Protein AF-A0A0G4ICL3-F1 (afdb_monomer)

Radius of gyration: 28.75 Å; Cα contacts (8 Å, |Δi|>4): 123; chains: 1; bounding box: 64×37×108 Å

pLDDT: mean 85.27, std 12.48, range [40.16, 97.31]

Nearest PDB structures (foldseek):
  8to0-assembly1_Ah  TM=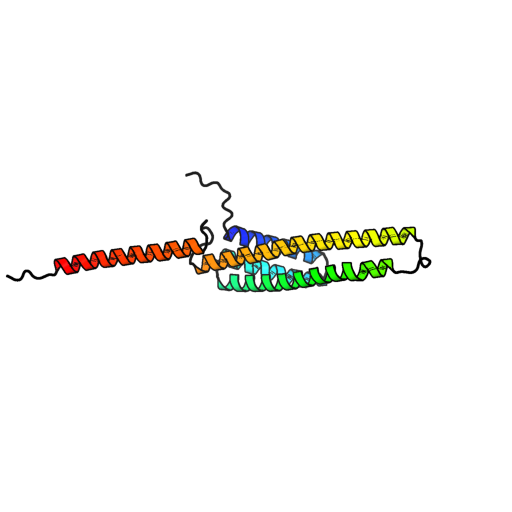2.871E-01  e=2.296E+00  Mus musculus
  8otz-assembly1_DX  TM=3.776E-01  e=9.758E+00  Bos taurus
  6h2d-assembly1_S  TM=2.612E-01  e=5.710E+00  Aeromonas hydrophila subsp. hydrophila AL09-71

Secondary structure (DSSP, 8-state):
----S----HHHHHHHHHHHHHHHHHHHHTT-HHHHHHHHHHHHHHHHHHHHHHHT-HHHHHHHHHHHHHHHHHHHHHHHHHHHHHHHHHHHHHTS-TTSS-HHHHHHHHHHHHHHHHHHHHHHHHHHHHHHHHHHHHHHHHHHHHTT--S-SSS-HHHHHHHHHHHHHHHHHHHHHHHHHHHHHT-----

Solvent-accessible surface area (backbone atoms only — not comparable to full-atom values): 10564 Å² total; per-residue (Å²): 132,87,80,75,92,72,79,76,25,58,44,56,50,49,37,50,52,19,48,51,45,28,55,56,19,56,58,36,46,76,75,38,74,82,43,27,58,57,18,51,53,40,32,53,48,19,50,46,32,30,49,15,54,71,72,68,39,63,68,50,39,50,55,35,49,53,52,48,50,56,52,48,54,52,50,50,53,52,50,50,50,53,52,50,45,55,66,55,49,52,60,55,67,71,64,61,71,92,78,85,63,66,75,70,62,52,55,55,50,53,52,50,51,49,52,50,53,52,52,51,49,51,53,51,50,54,54,48,53,53,49,53,50,50,50,52,54,48,52,53,43,49,49,22,45,74,70,72,46,87,32,70,62,98,60,54,56,66,55,53,52,52,50,50,57,49,52,54,51,53,54,58,51,49,57,49,51,56,54,52,51,56,55,65,72,64,61,77,85,87,124

Foldseek 3Di:
DDDPDPLCFLLVVQLVLLVVQLVVLVVQCVVDDVSVVVSVVSNVLSVLSNVCSVVVPLVSLVVSLVVLVVVLVVLVVVLVVLVCCLVPVLVVLVPDDPDPDDPVVSVVVSVVVNVVSVVVSVVSVVVSVSSVVSSVSSVQSSLCVVLVHSSSDPDGSVRSVVVVVVVVVVVVVVVVVVVVVVVVVPDDDPD

Organism: NCBI:txid1169474

Me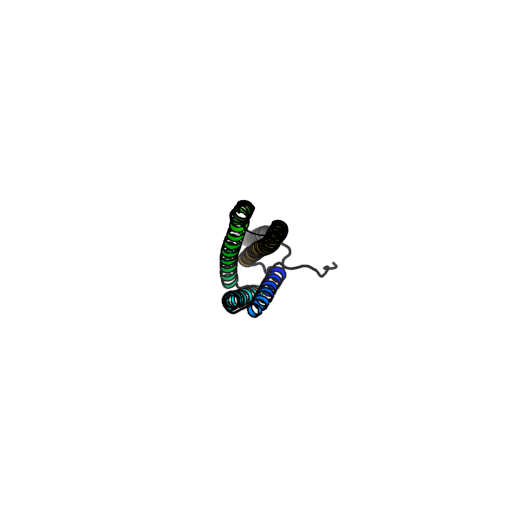an predicted aligned error: 8.8 Å

Structure (mmCIF, N/CA/C/O backbone):
data_AF-A0A0G4ICL3-F1
#
_entry.id   AF-A0A0G4ICL3-F1
#
loop_
_atom_site.group_PDB
_atom_site.id
_atom_site.type_symbol
_atom_site.label_atom_id
_atom_site.label_alt_id
_atom_site.label_comp_id
_atom_site.label_asym_id
_atom_site.label_entity_id
_atom_site.label_seq_id
_atom_site.pdbx_PDB_ins_code
_atom_site.Cartn_x
_atom_site.Cartn_y
_atom_site.Cartn_z
_atom_site.occupancy
_atom_site.B_iso_or_equiv
_atom_site.auth_seq_id
_atom_site.auth_comp_id
_atom_site.auth_asym_id
_atom_site.auth_atom_id
_atom_site.pdbx_PDB_model_num
ATOM 1 N N . MET A 1 1 ? -22.436 25.867 16.704 1.00 40.16 1 MET A N 1
ATOM 2 C CA . MET A 1 1 ? -21.054 25.481 16.348 1.00 40.16 1 MET A CA 1
ATOM 3 C C . MET A 1 1 ? -21.069 24.991 14.909 1.00 40.16 1 MET A C 1
ATOM 5 O O . MET A 1 1 ? -21.790 24.050 14.618 1.00 40.16 1 MET A O 1
ATOM 9 N N . LYS A 1 2 ? -20.408 25.700 13.987 1.00 42.66 2 LYS A N 1
ATOM 10 C CA . LYS A 1 2 ? -20.409 25.366 12.554 1.00 42.66 2 LYS A CA 1
ATOM 11 C C . LYS A 1 2 ? -19.355 24.281 12.305 1.00 42.66 2 LYS A C 1
ATOM 13 O O . LYS A 1 2 ? -18.171 24.586 12.241 1.00 42.66 2 LYS A O 1
ATOM 18 N N . GLN A 1 3 ? -19.794 23.026 12.234 1.00 46.47 3 GLN A N 1
ATOM 19 C CA . GLN A 1 3 ? -18.990 21.881 11.801 1.00 46.47 3 GLN A CA 1
ATOM 20 C C . GLN A 1 3 ? -18.668 22.043 10.306 1.00 46.47 3 GLN A C 1
ATOM 22 O O . GLN A 1 3 ? -19.519 21.832 9.444 1.00 46.47 3 GLN A O 1
ATOM 27 N N . CYS A 1 4 ? -17.451 22.484 9.991 1.00 48.62 4 CYS A N 1
ATOM 28 C CA . CYS A 1 4 ? -16.966 22.598 8.617 1.00 48.62 4 CYS A CA 1
ATOM 29 C C . CYS A 1 4 ? -16.645 21.210 8.031 1.00 48.62 4 CYS A C 1
ATOM 31 O O . CYS A 1 4 ? -15.542 20.707 8.200 1.00 48.62 4 CYS A O 1
ATOM 33 N N . CYS A 1 5 ? -17.648 20.621 7.374 1.00 48.91 5 CYS A N 1
ATOM 34 C CA . CYS A 1 5 ? -17.716 19.857 6.107 1.00 48.91 5 CYS A CA 1
ATOM 35 C C . CYS A 1 5 ? -16.533 19.065 5.490 1.00 48.91 5 CYS A C 1
ATOM 37 O O . CYS A 1 5 ? -16.778 18.390 4.496 1.00 48.91 5 CYS A O 1
ATOM 39 N N . CYS A 1 6 ? -15.312 19.061 6.020 1.00 49.66 6 CYS A N 1
ATOM 40 C CA . CYS A 1 6 ? -14.201 18.257 5.483 1.00 49.66 6 CYS A CA 1
ATOM 41 C C . CYS A 1 6 ? -13.453 17.504 6.588 1.00 49.66 6 CYS A C 1
ATOM 43 O O . CYS A 1 6 ? -12.229 17.385 6.558 1.00 49.66 6 CYS A O 1
ATOM 45 N N . SER A 1 7 ? -14.178 16.989 7.582 1.00 52.69 7 SER A N 1
ATOM 46 C CA . SER A 1 7 ? -13.641 15.958 8.468 1.00 52.69 7 SER A CA 1
ATOM 47 C C . SER A 1 7 ? -13.456 14.690 7.638 1.00 52.69 7 SER A C 1
ATOM 49 O O . SER A 1 7 ? -14.336 13.835 7.599 1.00 52.69 7 SER A O 1
ATOM 51 N N . CYS A 1 8 ? -12.336 14.594 6.917 1.00 66.06 8 CYS A N 1
ATOM 52 C CA . CYS A 1 8 ? -11.850 13.337 6.368 1.00 66.06 8 CYS A CA 1
ATOM 53 C C . CYS A 1 8 ? -11.624 12.403 7.553 1.00 66.06 8 CYS A C 1
ATOM 55 O O . CYS A 1 8 ? -10.553 12.400 8.159 1.00 66.06 8 CYS A O 1
ATOM 57 N N . THR A 1 9 ? -12.669 11.671 7.934 1.00 86.25 9 THR A N 1
ATOM 58 C CA . THR A 1 9 ? -12.565 10.684 8.995 1.00 86.25 9 THR A CA 1
ATOM 59 C C . THR A 1 9 ? -11.568 9.627 8.558 1.00 86.25 9 THR A C 1
ATOM 61 O O . THR A 1 9 ? -11.407 9.352 7.362 1.00 86.25 9 THR A O 1
ATOM 64 N N . LEU A 1 10 ? -10.882 9.027 9.524 1.00 86.06 10 LEU A N 1
ATOM 65 C CA . LEU A 1 10 ? -9.881 7.999 9.260 1.00 86.06 10 LEU A CA 1
ATOM 66 C C . LEU A 1 10 ? -10.489 6.856 8.427 1.00 86.06 10 LEU A C 1
ATOM 68 O O . LEU A 1 10 ? -9.875 6.356 7.485 1.00 86.06 10 LEU A O 1
ATOM 72 N N . ARG A 1 11 ? -11.765 6.549 8.699 1.00 90.38 11 ARG A N 1
ATOM 73 C CA . ARG A 1 11 ? -12.598 5.631 7.919 1.00 90.38 11 ARG A CA 1
ATOM 74 C C . ARG A 1 11 ? -12.725 6.046 6.453 1.00 90.38 11 ARG A C 1
ATOM 76 O O . ARG A 1 11 ? -12.495 5.227 5.566 1.00 90.38 11 ARG A O 1
ATOM 83 N N . THR A 1 12 ? -13.084 7.303 6.194 1.00 90.94 12 THR A N 1
ATOM 84 C CA . THR A 1 12 ? -13.204 7.828 4.826 1.00 90.94 12 THR A CA 1
ATOM 85 C C . THR A 1 12 ? -11.863 7.748 4.099 1.00 90.94 12 THR A C 1
ATOM 87 O O . THR A 1 12 ? -11.829 7.351 2.939 1.00 90.94 12 THR A O 1
ATOM 90 N N . GLY A 1 13 ? -10.755 8.026 4.794 1.00 90.69 13 GLY A N 1
ATOM 91 C CA . GLY A 1 13 ? -9.403 7.872 4.257 1.00 90.69 13 GLY A CA 1
ATOM 92 C C . GLY A 1 13 ? -9.104 6.444 3.793 1.00 90.69 13 GLY A C 1
ATOM 93 O O . GLY A 1 13 ? -8.692 6.247 2.651 1.00 90.69 13 GLY A O 1
ATOM 94 N N . VAL A 1 14 ? -9.371 5.436 4.631 1.00 93.19 14 VAL A N 1
ATOM 95 C CA . VAL A 1 14 ? -9.154 4.021 4.269 1.00 93.19 14 VAL A CA 1
ATOM 96 C C . VAL A 1 14 ? -10.051 3.594 3.103 1.00 93.19 14 VAL A C 1
ATOM 98 O O . VAL A 1 14 ? -9.569 2.940 2.180 1.00 93.19 14 VAL A O 1
ATOM 101 N N . LEU A 1 15 ? -11.327 4.003 3.091 1.00 94.62 15 LEU A N 1
ATOM 102 C CA . LEU A 1 15 ? -12.251 3.701 1.989 1.00 94.62 15 LEU A CA 1
ATOM 103 C C . LEU A 1 15 ? -11.768 4.291 0.659 1.00 94.62 15 LEU A C 1
ATOM 105 O O . LEU A 1 15 ? -11.798 3.614 -0.369 1.00 94.62 15 LEU A O 1
ATOM 109 N N . LEU A 1 16 ? -11.298 5.538 0.680 1.00 94.38 16 LEU A N 1
ATOM 110 C CA . LEU A 1 16 ? -10.829 6.245 -0.509 1.00 94.38 16 LEU A CA 1
ATOM 111 C C . LEU A 1 16 ? -9.519 5.630 -1.030 1.00 94.38 16 LEU A C 1
ATOM 113 O O . LEU A 1 16 ? -9.382 5.406 -2.229 1.00 94.38 16 LEU A O 1
ATOM 117 N N . LEU A 1 17 ? -8.596 5.256 -0.137 1.00 93.25 17 LEU A N 1
ATOM 118 C CA . LEU A 1 17 ? -7.355 4.559 -0.497 1.00 93.25 17 LEU A CA 1
ATOM 119 C C . LEU A 1 17 ? -7.608 3.153 -1.064 1.00 93.25 17 LEU A C 1
ATOM 121 O O . LEU A 1 17 ? -6.966 2.760 -2.042 1.00 93.25 17 LEU A O 1
ATOM 125 N N . ALA A 1 18 ? -8.562 2.409 -0.497 1.00 94.44 18 ALA A N 1
ATOM 126 C CA . ALA A 1 18 ? -8.977 1.110 -1.022 1.00 94.44 18 ALA A CA 1
ATOM 127 C C . ALA A 1 18 ? -9.599 1.255 -2.421 1.00 94.44 18 ALA A C 1
ATOM 129 O O . ALA A 1 18 ? -9.243 0.514 -3.337 1.00 94.44 18 ALA A O 1
ATOM 130 N N . LEU A 1 19 ? -10.456 2.261 -2.622 1.00 95.38 19 LEU A N 1
ATOM 131 C CA . LEU A 1 19 ? -11.056 2.552 -3.923 1.00 95.38 19 LEU A CA 1
ATOM 132 C C . LEU A 1 19 ? -10.002 2.938 -4.970 1.00 95.38 19 LEU A C 1
ATOM 134 O O . LEU A 1 19 ? -10.012 2.390 -6.069 1.00 95.38 19 LEU A O 1
ATOM 138 N N . ILE A 1 20 ? -9.065 3.830 -4.629 1.00 93.81 20 ILE A N 1
ATOM 139 C CA . ILE A 1 20 ? -7.950 4.202 -5.515 1.00 93.81 20 ILE A CA 1
ATOM 140 C C . ILE A 1 20 ? -7.129 2.964 -5.891 1.00 93.81 20 ILE A C 1
ATOM 142 O O . ILE A 1 20 ? -6.776 2.793 -7.056 1.00 93.81 20 ILE A O 1
ATOM 146 N N . SER A 1 21 ? -6.870 2.069 -4.935 1.00 93.06 21 SER A N 1
ATOM 147 C CA . SER A 1 21 ? -6.151 0.815 -5.194 1.00 93.06 21 SER A CA 1
ATOM 148 C C . SER A 1 21 ? -6.884 -0.074 -6.201 1.00 93.06 21 SER A C 1
ATOM 150 O O . SER A 1 21 ? -6.258 -0.605 -7.118 1.00 93.06 21 SER A O 1
ATOM 152 N N . VAL A 1 22 ? -8.212 -0.191 -6.088 1.00 95.38 22 VAL A N 1
ATOM 153 C CA . VAL A 1 22 ? -9.036 -0.946 -7.047 1.00 95.38 22 VAL A CA 1
ATOM 154 C C . VAL A 1 22 ? -9.010 -0.299 -8.434 1.00 95.38 22 VAL A C 1
ATOM 156 O O . VAL A 1 22 ? -8.842 -1.004 -9.427 1.00 95.38 22 VAL A O 1
ATOM 159 N N . LEU A 1 23 ? -9.128 1.030 -8.521 1.00 94.75 23 LEU A N 1
ATOM 160 C CA . LEU A 1 23 ? -9.085 1.752 -9.798 1.00 94.75 23 LEU A CA 1
ATOM 161 C C . LEU A 1 23 ? -7.721 1.614 -10.491 1.00 94.75 23 LEU A C 1
ATOM 163 O O . LEU A 1 23 ? -7.667 1.341 -11.690 1.00 94.75 23 LEU A O 1
ATOM 167 N N . ASN A 1 24 ? -6.624 1.719 -9.737 1.00 90.12 24 ASN A N 1
ATOM 168 C CA . ASN A 1 24 ? -5.275 1.494 -10.260 1.00 90.12 24 ASN A CA 1
ATOM 169 C C . ASN A 1 24 ? -5.096 0.056 -10.761 1.00 90.12 24 ASN A C 1
ATOM 171 O O . ASN A 1 24 ? -4.532 -0.174 -11.831 1.00 90.12 24 ASN A O 1
ATOM 175 N N . ALA A 1 25 ? -5.610 -0.926 -10.018 1.00 92.69 25 ALA A N 1
ATOM 176 C CA . ALA A 1 25 ? -5.548 -2.320 -10.431 1.00 92.69 25 ALA A CA 1
ATOM 177 C C . ALA A 1 25 ? -6.370 -2.583 -11.702 1.00 92.69 25 ALA A C 1
ATOM 179 O O . ALA A 1 25 ? -5.920 -3.339 -12.567 1.00 92.69 25 ALA A O 1
ATOM 180 N N . LEU A 1 26 ? -7.522 -1.919 -11.855 1.00 94.69 26 LEU A N 1
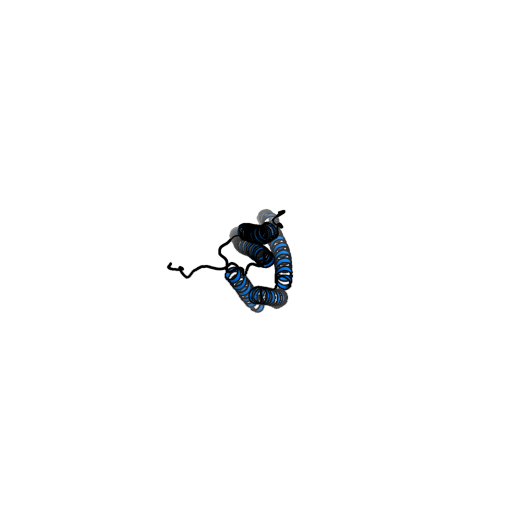ATOM 181 C CA . LEU A 1 26 ? -8.371 -2.016 -13.042 1.00 94.69 26 LEU A CA 1
ATOM 182 C C . LEU A 1 26 ? -7.654 -1.517 -14.303 1.00 94.69 26 LEU A C 1
ATOM 184 O O . LEU A 1 26 ? -7.749 -2.159 -15.348 1.00 94.69 26 LEU A O 1
ATOM 188 N N . GLN A 1 27 ? -6.878 -0.434 -14.202 1.00 91.75 27 GLN A N 1
ATOM 189 C CA . GLN A 1 27 ? -6.038 0.028 -15.310 1.00 91.75 27 GLN A CA 1
ATOM 190 C C . GLN A 1 27 ? -5.029 -1.053 -15.734 1.00 91.75 27 GLN A C 1
ATOM 192 O O . GLN A 1 27 ? -4.864 -1.302 -16.928 1.00 91.75 27 GLN A O 1
ATOM 197 N N . GLY A 1 28 ? -4.417 -1.750 -14.770 1.00 89.44 28 GLY A N 1
ATOM 198 C CA . GLY A 1 28 ? -3.450 -2.825 -15.027 1.00 89.44 28 GLY A CA 1
ATOM 199 C C . GLY A 1 28 ? -4.013 -4.030 -15.796 1.00 89.44 28 GLY A C 1
ATOM 200 O O . GLY A 1 28 ? -3.272 -4.701 -16.512 1.00 89.44 28 GLY A O 1
ATOM 201 N N . VAL A 1 29 ? -5.328 -4.272 -15.728 1.00 92.69 29 VAL A N 1
ATOM 202 C CA . VAL A 1 29 ? -5.983 -5.352 -16.492 1.00 92.69 29 VAL A CA 1
ATOM 203 C C . VAL A 1 29 ? -5.896 -5.100 -18.001 1.00 92.69 29 VAL A C 1
ATOM 205 O O . VAL A 1 29 ? -5.804 -6.045 -18.782 1.00 92.69 29 VAL A O 1
ATOM 208 N N . THR A 1 30 ? -5.883 -3.834 -18.425 1.00 92.69 30 THR A N 1
ATOM 209 C CA . THR A 1 30 ? -5.866 -3.468 -19.852 1.00 92.69 30 THR A CA 1
ATOM 210 C C . THR A 1 30 ? -4.483 -3.577 -20.500 1.00 92.69 30 THR A C 1
ATOM 212 O O . THR A 1 30 ? -4.382 -3.581 -21.725 1.00 92.69 30 THR A O 1
ATOM 215 N N . THR A 1 31 ? -3.417 -3.701 -19.705 1.00 90.19 31 THR A N 1
ATOM 216 C CA . THR A 1 31 ? -2.029 -3.625 -20.184 1.00 90.19 31 THR A CA 1
ATOM 217 C C . THR A 1 31 ? -1.452 -4.971 -20.636 1.00 90.19 31 THR A C 1
ATOM 219 O O . THR A 1 31 ? -0.482 -4.984 -21.392 1.00 90.19 31 THR A O 1
ATOM 222 N N . GLY A 1 32 ? -2.019 -6.109 -20.208 1.00 90.38 32 GLY A N 1
ATOM 223 C CA . GLY A 1 32 ? -1.613 -7.443 -20.676 1.00 90.38 32 GLY A CA 1
ATOM 224 C C . GLY A 1 32 ? -1.863 -8.591 -19.688 1.00 90.38 32 GLY A C 1
ATOM 225 O O . GLY A 1 32 ? -2.080 -8.373 -18.498 1.00 90.38 32 GLY A O 1
ATOM 226 N N . TYR A 1 33 ? -1.785 -9.839 -20.173 1.00 85.62 33 TYR A N 1
ATOM 227 C CA . TYR A 1 33 ? -2.138 -11.049 -19.407 1.00 85.62 33 TYR A CA 1
ATOM 228 C C . TYR A 1 33 ? -1.317 -11.254 -18.126 1.00 85.62 33 TYR A C 1
ATOM 230 O O . TYR A 1 33 ? -1.873 -11.625 -17.095 1.00 85.62 33 TYR A O 1
ATOM 238 N N . SER A 1 34 ? -0.008 -10.987 -18.161 1.00 84.69 34 SER A N 1
ATOM 239 C CA . SER A 1 34 ? 0.863 -11.168 -16.991 1.00 84.69 34 SER A CA 1
ATOM 240 C C . SER A 1 34 ? 0.533 -10.189 -15.859 1.00 84.69 34 SER A C 1
ATOM 242 O O . SER A 1 34 ? 0.643 -10.541 -14.689 1.00 84.69 34 SER A O 1
ATOM 244 N N . VAL A 1 35 ? 0.097 -8.974 -16.209 1.00 88.81 35 VAL A N 1
ATOM 245 C CA . VAL A 1 35 ? -0.312 -7.933 -15.251 1.00 88.81 35 VAL A CA 1
ATOM 246 C C . VAL A 1 35 ? -1.762 -8.141 -14.808 1.00 88.81 35 VAL A C 1
ATOM 248 O O . VAL A 1 35 ? -2.115 -7.829 -13.677 1.00 88.81 35 VAL A O 1
ATOM 251 N N . ALA A 1 36 ? -2.600 -8.753 -15.649 1.00 90.44 36 ALA A N 1
ATOM 252 C CA . ALA A 1 36 ? -3.993 -9.031 -15.318 1.00 90.44 36 ALA A CA 1
ATOM 253 C C . ALA A 1 36 ? -4.142 -9.926 -14.075 1.00 90.44 36 ALA A C 1
ATOM 255 O O . ALA A 1 36 ? -5.036 -9.695 -13.263 1.00 90.44 36 ALA A O 1
ATOM 256 N N . PHE A 1 37 ? -3.257 -10.914 -13.890 1.00 90.75 37 PHE A N 1
ATOM 257 C CA . PHE A 1 37 ? -3.301 -11.788 -12.713 1.00 90.75 37 PHE A CA 1
ATOM 258 C C . PHE A 1 37 ? -3.000 -11.031 -11.412 1.00 90.75 37 PHE A C 1
ATOM 260 O O . PHE A 1 37 ? -3.747 -11.150 -10.439 1.00 90.75 37 PHE A O 1
ATOM 267 N N . THR A 1 38 ? -1.943 -10.214 -11.390 1.00 88.44 38 THR A N 1
ATOM 268 C CA . THR A 1 38 ? -1.605 -9.406 -10.210 1.00 88.44 38 THR A CA 1
ATOM 269 C C . THR A 1 38 ? -2.675 -8.350 -9.947 1.00 88.44 38 THR A C 1
ATOM 271 O O . THR A 1 38 ? -3.110 -8.203 -8.807 1.00 88.44 38 THR A O 1
ATOM 274 N N . SER A 1 39 ? -3.195 -7.710 -10.998 1.00 93.94 39 SER A N 1
ATOM 275 C CA . SER A 1 39 ? -4.338 -6.798 -10.917 1.00 93.94 39 SER A CA 1
ATOM 276 C C . SER A 1 39 ? -5.575 -7.451 -10.303 1.00 93.94 39 SER A C 1
ATOM 278 O O . SER A 1 39 ? -6.209 -6.845 -9.444 1.00 93.94 39 SER A O 1
ATOM 280 N N . ALA A 1 40 ? -5.919 -8.684 -10.685 1.00 94.56 40 ALA A N 1
ATOM 281 C CA . ALA A 1 40 ? -7.070 -9.387 -10.121 1.00 94.56 40 ALA A CA 1
ATOM 282 C C . ALA A 1 40 ? -6.924 -9.596 -8.604 1.00 94.56 40 ALA A C 1
ATOM 284 O O . ALA A 1 40 ? -7.863 -9.338 -7.850 1.00 94.56 40 ALA A O 1
ATOM 285 N N . ILE A 1 41 ? -5.730 -9.985 -8.142 1.00 93.69 41 ILE A N 1
ATOM 286 C CA . ILE A 1 41 ? -5.430 -10.124 -6.708 1.00 93.69 41 ILE A CA 1
ATOM 287 C C . ILE A 1 41 ? -5.562 -8.772 -5.996 1.00 93.69 41 ILE A C 1
ATOM 289 O O . ILE A 1 41 ? -6.175 -8.697 -4.930 1.00 93.69 41 ILE A O 1
ATOM 293 N N . THR A 1 42 ? -5.042 -7.692 -6.585 1.00 93.62 42 THR A N 1
ATOM 294 C CA . THR A 1 42 ? -5.144 -6.346 -6.005 1.00 93.62 42 THR A CA 1
ATOM 295 C C . THR A 1 42 ? -6.590 -5.849 -5.952 1.00 93.62 42 THR A C 1
ATOM 297 O O . THR A 1 42 ? -6.971 -5.234 -4.959 1.00 93.62 42 THR A O 1
ATOM 300 N N . ILE A 1 43 ? -7.422 -6.159 -6.953 1.00 96.50 43 ILE A N 1
ATOM 301 C CA . ILE A 1 43 ? -8.860 -5.838 -6.943 1.00 96.50 43 ILE A CA 1
ATOM 302 C C . ILE A 1 43 ? -9.559 -6.563 -5.791 1.00 96.50 43 ILE A C 1
ATOM 304 O O . ILE A 1 43 ? -10.299 -5.934 -5.033 1.00 96.50 43 ILE A O 1
ATOM 308 N N . ILE A 1 44 ? -9.310 -7.867 -5.625 1.00 96.06 44 ILE A N 1
ATOM 309 C CA . ILE A 1 44 ? -9.890 -8.656 -4.528 1.00 96.06 44 ILE A CA 1
ATOM 310 C C . ILE A 1 44 ? -9.454 -8.074 -3.180 1.00 96.06 44 ILE A C 1
ATOM 312 O O . ILE A 1 44 ? -10.295 -7.802 -2.326 1.00 96.06 44 ILE A O 1
ATOM 316 N N . CYS A 1 45 ? -8.158 -7.811 -3.008 1.00 95.06 45 CYS A N 1
ATOM 317 C CA . CYS A 1 45 ? -7.610 -7.239 -1.783 1.00 95.06 45 CYS A CA 1
ATOM 318 C C . CYS A 1 45 ? -8.198 -5.851 -1.475 1.00 95.06 45 CYS A C 1
ATOM 320 O O . CYS A 1 45 ? -8.648 -5.604 -0.357 1.00 95.06 45 CYS A O 1
ATOM 322 N N . GLY A 1 46 ? -8.271 -4.965 -2.471 1.00 95.31 46 GLY A N 1
ATOM 323 C CA . GLY A 1 46 ? -8.876 -3.641 -2.326 1.00 95.31 46 GLY A CA 1
ATOM 324 C C . GLY 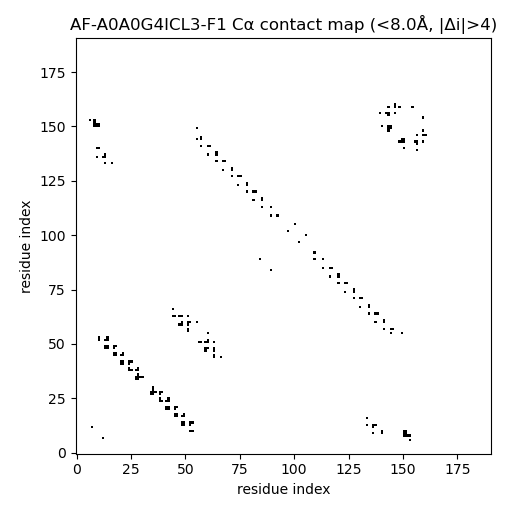A 1 46 ? -10.366 -3.710 -1.987 1.00 95.31 46 GLY A C 1
ATOM 325 O O . GLY A 1 46 ? -10.843 -2.946 -1.150 1.00 95.31 46 GLY A O 1
ATOM 326 N N . THR A 1 47 ? -11.092 -4.679 -2.550 1.00 96.44 47 THR A N 1
ATOM 327 C CA . THR A 1 47 ? -12.508 -4.921 -2.223 1.00 96.44 47 THR A CA 1
ATOM 328 C C . THR A 1 47 ? -12.673 -5.404 -0.781 1.00 96.44 47 THR A C 1
ATOM 330 O O . THR A 1 47 ? -13.550 -4.913 -0.072 1.00 96.44 47 THR A O 1
ATOM 333 N N . ILE A 1 48 ? -11.803 -6.309 -0.314 1.00 96.44 48 ILE A N 1
ATOM 334 C CA . ILE A 1 48 ? -11.771 -6.751 1.089 1.00 96.44 48 ILE A CA 1
ATOM 335 C C . ILE A 1 48 ? -11.481 -5.562 2.009 1.00 96.44 48 ILE A C 1
ATOM 337 O O . ILE A 1 48 ? -12.194 -5.381 2.989 1.00 96.44 48 ILE A O 1
ATOM 341 N N . GLY A 1 49 ? -10.497 -4.719 1.679 1.00 95.12 49 GLY A N 1
ATOM 342 C CA . GLY A 1 49 ? -10.183 -3.513 2.450 1.00 95.12 49 GLY A CA 1
ATOM 343 C C . GLY A 1 49 ? -11.354 -2.532 2.524 1.00 95.12 49 GLY A C 1
ATOM 344 O O . GLY A 1 49 ? -11.657 -2.001 3.593 1.00 95.12 49 GLY A O 1
ATOM 345 N N . PHE A 1 50 ? -12.071 -2.345 1.412 1.00 96.62 50 PHE A N 1
ATOM 346 C CA . PHE A 1 50 ? -13.268 -1.510 1.367 1.00 96.62 50 PHE A CA 1
ATOM 347 C C . PHE A 1 50 ? -14.391 -2.075 2.250 1.00 96.62 50 PHE A C 1
ATOM 349 O O . PHE A 1 50 ? -14.963 -1.349 3.063 1.00 96.62 50 PHE A O 1
ATOM 356 N N . LEU A 1 51 ? -14.681 -3.377 2.141 1.00 96.44 51 LEU A N 1
ATOM 357 C CA . LEU A 1 51 ? -15.695 -4.048 2.962 1.00 96.44 51 LEU A CA 1
ATOM 358 C C . LEU A 1 51 ? -15.326 -4.042 4.450 1.00 96.44 51 LEU A C 1
ATOM 360 O O . LEU A 1 51 ? -16.185 -3.742 5.278 1.00 96.44 51 LEU A O 1
ATOM 364 N N . ALA A 1 52 ? -14.059 -4.294 4.785 1.00 94.75 52 ALA A N 1
ATOM 365 C CA . ALA A 1 52 ? -13.548 -4.254 6.153 1.00 94.75 52 ALA A CA 1
ATOM 366 C C . ALA A 1 52 ? -13.751 -2.870 6.783 1.00 94.75 52 ALA A C 1
ATOM 368 O O . ALA A 1 52 ? -14.286 -2.750 7.886 1.00 94.75 52 ALA A O 1
ATOM 369 N N . ALA A 1 53 ? -13.399 -1.807 6.051 1.00 94.50 53 ALA A N 1
ATOM 370 C CA . ALA A 1 53 ? -13.581 -0.436 6.517 1.00 94.50 53 ALA A CA 1
ATOM 371 C C . ALA A 1 53 ? -15.056 -0.007 6.580 1.00 94.50 53 ALA A C 1
ATOM 373 O O . ALA A 1 53 ? -15.441 0.817 7.419 1.00 94.50 53 ALA A O 1
ATOM 374 N N . TYR A 1 54 ? -15.903 -0.578 5.723 1.00 95.56 54 TYR A N 1
ATOM 375 C CA . TYR A 1 54 ? -17.339 -0.337 5.759 1.00 95.56 54 TYR A CA 1
ATOM 376 C C . TYR A 1 54 ? -17.998 -1.000 6.974 1.00 95.56 54 TYR A C 1
ATOM 378 O O . TYR A 1 54 ? -18.719 -0.318 7.703 1.00 95.56 54 TYR A O 1
ATOM 386 N N . GLN A 1 55 ? -17.719 -2.285 7.218 1.00 96.12 55 GLN A N 1
ATOM 387 C CA . GLN A 1 55 ? -18.311 -3.078 8.304 1.00 96.12 55 GLN A CA 1
ATOM 388 C C . GLN A 1 55 ? -17.673 -2.821 9.676 1.00 96.12 55 GLN A C 1
ATOM 390 O O . GLN A 1 55 ? -18.249 -3.213 10.686 1.00 96.12 55 GLN A O 1
ATOM 395 N N . ARG A 1 56 ? -16.520 -2.134 9.725 1.00 94.06 56 ARG A N 1
ATOM 396 C CA . ARG A 1 56 ? -15.724 -1.912 10.947 1.00 94.06 56 ARG A CA 1
ATOM 397 C C . ARG A 1 56 ? -15.278 -3.230 11.606 1.00 94.06 56 ARG A C 1
ATOM 399 O O . ARG A 1 56 ? -15.123 -3.296 12.822 1.00 94.06 56 ARG A O 1
ATOM 406 N N . ASP A 1 57 ? -15.055 -4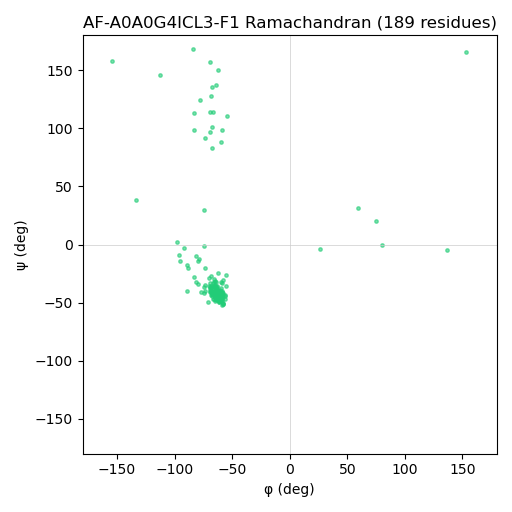.269 10.800 1.00 95.56 57 ASP A N 1
ATOM 407 C CA . ASP A 1 57 ? -14.551 -5.561 11.272 1.00 95.56 57 ASP A CA 1
ATOM 408 C C . ASP A 1 57 ? -13.020 -5.517 11.386 1.00 95.56 57 ASP A C 1
ATOM 410 O O . ASP A 1 57 ? -12.298 -5.406 10.390 1.00 95.56 57 ASP A O 1
ATOM 414 N N . VAL A 1 58 ? -12.521 -5.610 12.621 1.00 95.56 58 VAL A N 1
ATOM 415 C CA . VAL A 1 58 ? -11.086 -5.573 12.934 1.00 95.56 58 VAL A CA 1
ATOM 416 C C . VAL A 1 58 ? -10.339 -6.759 12.320 1.00 95.56 58 VAL A C 1
ATOM 418 O O . VAL A 1 58 ? -9.204 -6.588 11.877 1.00 95.56 58 VAL A O 1
ATOM 421 N N . GLY A 1 59 ? -10.953 -7.943 12.256 1.00 96.69 59 GLY A N 1
ATOM 422 C CA . GLY A 1 59 ? -10.318 -9.149 11.724 1.00 96.69 59 GLY A CA 1
ATOM 423 C C . GLY A 1 59 ? -10.047 -9.035 10.225 1.00 96.69 59 GLY A C 1
ATOM 424 O O . GLY A 1 59 ? -8.925 -9.268 9.772 1.00 96.69 59 GLY A O 1
ATOM 425 N N . LEU A 1 60 ? -11.040 -8.585 9.452 1.00 95.62 60 LEU A N 1
ATOM 426 C CA . LEU A 1 60 ? -10.863 -8.335 8.016 1.00 95.62 60 LEU A CA 1
ATOM 427 C C . LEU A 1 60 ? -9.862 -7.204 7.750 1.00 95.62 60 LEU A C 1
ATOM 429 O O . LEU A 1 60 ? -9.069 -7.283 6.809 1.00 95.62 60 LEU A O 1
ATOM 433 N N . LEU A 1 61 ? -9.861 -6.171 8.597 1.00 95.88 61 LEU A N 1
ATOM 434 C CA . LEU A 1 61 ? -8.940 -5.046 8.466 1.00 95.88 61 LEU A CA 1
ATOM 435 C C . LEU A 1 61 ? -7.485 -5.459 8.750 1.00 95.88 61 LEU A C 1
ATOM 437 O O . LEU A 1 61 ? -6.577 -5.002 8.059 1.00 95.88 61 LEU A O 1
ATOM 441 N N . GLN A 1 62 ? -7.257 -6.374 9.700 1.00 97.19 62 GLN A N 1
ATOM 442 C CA . GLN A 1 62 ? -5.942 -6.976 9.948 1.00 97.19 62 GLN A CA 1
ATOM 443 C C . GLN A 1 62 ? -5.454 -7.806 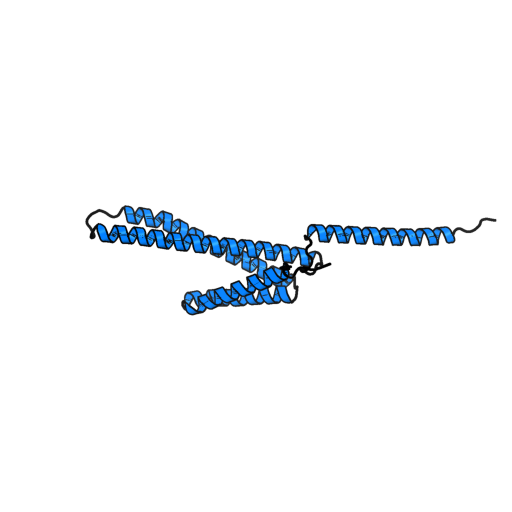8.755 1.00 97.19 62 GLN A C 1
ATOM 445 O O . GLN A 1 62 ? -4.297 -7.677 8.359 1.00 97.19 62 GLN A O 1
ATOM 450 N N . ILE A 1 63 ? -6.326 -8.618 8.144 1.00 96.44 63 ILE A N 1
ATOM 451 C CA . ILE A 1 63 ? -5.981 -9.375 6.929 1.00 96.44 63 ILE A CA 1
ATOM 452 C C . ILE A 1 63 ? -5.561 -8.410 5.814 1.00 96.44 63 ILE A C 1
ATOM 454 O O . ILE A 1 63 ? -4.501 -8.584 5.211 1.00 96.44 63 ILE A O 1
ATOM 458 N N . TYR A 1 64 ? -6.352 -7.359 5.580 1.00 96.00 64 TYR A N 1
ATOM 459 C CA . TYR A 1 64 ? -6.035 -6.322 4.599 1.00 96.00 64 TYR A CA 1
ATOM 460 C C . TYR A 1 64 ? -4.689 -5.637 4.888 1.00 96.00 64 TYR A C 1
ATOM 462 O O . TYR A 1 64 ? -3.871 -5.479 3.983 1.00 96.00 64 TYR A O 1
ATOM 470 N N . PHE A 1 65 ? -4.409 -5.308 6.150 1.00 97.00 65 PHE A N 1
ATOM 471 C CA . PHE A 1 65 ? -3.137 -4.723 6.575 1.00 97.00 65 PHE A CA 1
ATOM 472 C C . PHE A 1 65 ? -1.930 -5.621 6.252 1.00 97.00 65 PHE A C 1
ATOM 474 O O . PHE A 1 65 ? -0.948 -5.147 5.677 1.00 97.00 65 PHE A O 1
ATOM 481 N N . TYR A 1 66 ? -2.006 -6.927 6.529 1.00 97.25 66 TYR A N 1
ATOM 482 C CA . TYR A 1 66 ? -0.931 -7.860 6.167 1.00 97.25 66 TYR A CA 1
ATOM 483 C C . TYR A 1 66 ? -0.724 -7.960 4.653 1.00 97.25 66 TYR A C 1
ATOM 485 O O . TYR A 1 66 ? 0.420 -7.997 4.192 1.00 97.25 66 TYR A O 1
ATOM 493 N N . PHE A 1 67 ? -1.804 -7.940 3.867 1.00 95.56 67 PHE A N 1
ATOM 494 C CA . PHE A 1 67 ? -1.695 -7.871 2.410 1.00 95.56 67 PHE A CA 1
ATOM 495 C C . PHE A 1 67 ? -1.017 -6.581 1.939 1.00 95.56 67 PHE A C 1
ATOM 497 O O . PHE A 1 67 ? -0.179 -6.634 1.038 1.00 95.56 67 PHE A O 1
ATOM 504 N N . GLN A 1 68 ? -1.329 -5.432 2.548 1.00 95.25 68 GLN A N 1
ATOM 505 C CA . GLN A 1 68 ? -0.662 -4.174 2.214 1.00 95.25 68 GLN A CA 1
ATOM 506 C C . GLN A 1 68 ? 0.838 -4.219 2.519 1.00 95.25 68 GLN A C 1
ATOM 508 O O . GLN A 1 68 ? 1.624 -3.760 1.690 1.00 95.25 68 GLN A O 1
ATOM 513 N N . ILE A 1 69 ? 1.242 -4.801 3.656 1.00 97.31 69 ILE A N 1
ATOM 514 C CA . ILE A 1 69 ? 2.659 -5.002 3.997 1.00 97.31 69 ILE A CA 1
ATOM 515 C C . ILE A 1 69 ? 3.333 -5.903 2.963 1.00 97.31 69 ILE A C 1
ATOM 517 O O . ILE A 1 69 ? 4.381 -5.541 2.433 1.00 97.31 69 ILE A O 1
ATOM 521 N N . ALA A 1 70 ? 2.734 -7.051 2.635 1.00 95.94 70 ALA A N 1
ATOM 522 C CA . ALA A 1 70 ? 3.287 -7.968 1.640 1.00 95.94 70 ALA A CA 1
ATOM 523 C C . ALA A 1 70 ? 3.454 -7.284 0.269 1.00 95.94 70 ALA A C 1
ATOM 525 O O . ALA A 1 70 ? 4.503 -7.401 -0.367 1.00 95.94 70 ALA A O 1
ATOM 526 N N . SER A 1 71 ? 2.457 -6.498 -0.151 1.00 93.38 71 SER A N 1
ATOM 527 C CA . SER A 1 71 ? 2.523 -5.697 -1.376 1.00 93.38 71 SER A CA 1
ATOM 528 C C . SER A 1 71 ? 3.606 -4.616 -1.312 1.00 93.38 71 SER A C 1
ATOM 530 O O . SER A 1 71 ? 4.273 -4.368 -2.315 1.00 93.38 71 SER A O 1
ATOM 532 N N . ALA A 1 72 ? 3.808 -3.975 -0.158 1.00 95.44 72 ALA A N 1
ATOM 533 C CA . ALA A 1 72 ? 4.867 -2.986 0.025 1.00 95.44 72 ALA A CA 1
ATOM 534 C C . ALA A 1 72 ? 6.257 -3.628 -0.054 1.00 95.44 72 ALA A C 1
ATOM 536 O O . ALA A 1 72 ? 7.135 -3.080 -0.713 1.00 95.44 72 ALA A O 1
ATOM 537 N N . VAL A 1 73 ? 6.456 -4.813 0.530 1.00 97.00 73 VAL A N 1
ATOM 538 C CA . VAL A 1 73 ? 7.714 -5.566 0.390 1.00 97.00 73 VAL A CA 1
ATOM 539 C C . VAL A 1 73 ? 7.991 -5.880 -1.081 1.00 97.00 73 VAL A C 1
ATOM 541 O O . VAL A 1 73 ? 9.095 -5.634 -1.561 1.00 97.00 73 VAL A O 1
ATOM 544 N N . PHE A 1 74 ? 6.985 -6.345 -1.827 1.00 94.31 74 PHE A N 1
ATOM 545 C CA . PHE A 1 74 ? 7.136 -6.603 -3.260 1.00 94.31 74 PHE A CA 1
ATOM 546 C C . PHE A 1 74 ? 7.476 -5.329 -4.051 1.00 94.31 74 PHE A C 1
ATOM 548 O O . PHE A 1 74 ? 8.388 -5.337 -4.878 1.00 94.31 74 PHE A O 1
ATOM 555 N N . ALA A 1 75 ? 6.797 -4.214 -3.761 1.00 92.88 75 ALA A N 1
ATOM 556 C CA . ALA A 1 75 ? 7.082 -2.918 -4.373 1.00 92.88 75 ALA A CA 1
ATOM 557 C C . ALA A 1 75 ? 8.503 -2.425 -4.053 1.00 92.88 75 ALA A C 1
ATOM 559 O O . ALA A 1 75 ? 9.195 -1.927 -4.939 1.00 92.88 75 ALA A O 1
ATOM 560 N N . PHE A 1 76 ? 8.972 -2.623 -2.819 1.00 96.81 76 PHE A N 1
ATOM 561 C CA . PHE A 1 76 ? 10.340 -2.309 -2.417 1.00 96.81 76 PHE A CA 1
ATOM 562 C C . PHE A 1 76 ? 11.366 -3.159 -3.179 1.00 96.81 76 PHE A C 1
ATOM 564 O O . PHE A 1 76 ? 12.346 -2.619 -3.689 1.00 96.81 76 PHE A O 1
ATOM 571 N N . CYS A 1 77 ? 11.129 -4.467 -3.332 1.00 96.19 77 CYS A N 1
ATOM 572 C CA . CYS A 1 77 ? 11.980 -5.336 -4.148 1.00 96.19 77 CYS A CA 1
ATOM 573 C C . CYS A 1 77 ? 12.029 -4.886 -5.616 1.00 96.19 77 CYS A C 1
ATOM 575 O O . CYS A 1 77 ? 13.105 -4.871 -6.211 1.00 96.19 77 CYS A O 1
ATOM 577 N N . ALA A 1 78 ? 10.894 -4.484 -6.195 1.00 91.62 78 ALA A N 1
ATOM 578 C CA . ALA A 1 78 ? 10.841 -3.957 -7.558 1.00 91.62 78 ALA A CA 1
ATOM 579 C C . ALA A 1 78 ? 11.618 -2.635 -7.694 1.00 91.62 78 ALA A C 1
ATOM 581 O O . ALA A 1 78 ? 12.381 -2.461 -8.644 1.00 91.62 78 ALA A O 1
ATOM 582 N N . LEU A 1 79 ? 11.480 -1.729 -6.722 1.00 95.12 79 LEU A N 1
ATOM 583 C CA . LEU A 1 79 ? 12.222 -0.468 -6.672 1.00 95.12 79 LEU A CA 1
ATOM 584 C C . LEU A 1 79 ? 13.731 -0.721 -6.569 1.00 95.12 79 LEU A C 1
ATOM 586 O O . LEU A 1 79 ? 14.505 -0.121 -7.313 1.00 95.12 79 LEU A O 1
ATOM 590 N N . LEU A 1 80 ? 14.144 -1.662 -5.714 1.00 95.50 80 LEU A N 1
ATOM 591 C CA . LEU A 1 80 ? 15.537 -2.082 -5.593 1.00 95.50 80 LEU A CA 1
ATOM 592 C C . LEU A 1 80 ? 16.060 -2.693 -6.900 1.00 95.50 80 LEU A C 1
ATOM 594 O O . LEU A 1 80 ? 17.172 -2.380 -7.310 1.00 95.50 80 LEU A O 1
ATOM 598 N N . ALA A 1 81 ? 15.267 -3.517 -7.588 1.00 92.81 81 ALA A N 1
ATOM 599 C CA . ALA A 1 81 ? 15.651 -4.094 -8.874 1.00 92.81 81 ALA A CA 1
ATOM 600 C C . ALA A 1 81 ? 15.863 -3.015 -9.949 1.00 92.81 81 ALA A C 1
ATOM 602 O O . ALA A 1 81 ? 16.875 -3.040 -10.645 1.00 92.81 81 ALA A O 1
ATOM 603 N N . VAL A 1 82 ? 14.960 -2.033 -10.053 1.00 91.75 82 VAL A N 1
ATOM 604 C CA . VAL A 1 82 ? 15.120 -0.893 -10.976 1.00 91.75 82 VAL A CA 1
ATOM 605 C C . VAL A 1 82 ? 16.341 -0.054 -10.602 1.00 91.75 82 VAL A C 1
ATOM 607 O O . VAL A 1 82 ? 17.111 0.327 -11.477 1.00 91.75 82 VAL A O 1
ATOM 610 N N . PHE A 1 83 ? 16.570 0.185 -9.312 1.00 92.31 83 PHE A N 1
ATOM 611 C CA . PHE A 1 83 ? 17.752 0.896 -8.829 1.00 92.31 83 PHE A CA 1
ATOM 612 C C . PHE A 1 83 ? 19.056 0.174 -9.199 1.00 92.31 83 PHE A C 1
ATOM 614 O O . PHE A 1 83 ? 19.983 0.793 -9.721 1.00 92.31 83 PHE A O 1
ATOM 621 N N . LEU A 1 84 ? 19.113 -1.147 -9.003 1.00 91.69 84 LEU A N 1
ATOM 622 C CA . LEU A 1 84 ? 20.251 -1.974 -9.407 1.00 91.69 84 LEU A CA 1
ATOM 623 C C . LEU A 1 84 ? 20.429 -2.001 -10.929 1.00 91.69 84 LEU A C 1
ATOM 625 O O . LEU A 1 84 ? 21.564 -1.996 -11.394 1.00 91.69 84 LEU A O 1
ATOM 629 N N . LEU A 1 85 ? 19.345 -1.981 -11.710 1.00 88.19 85 LEU A N 1
ATOM 630 C CA . LEU A 1 85 ? 19.422 -1.850 -13.167 1.00 88.19 85 LEU A CA 1
ATOM 631 C C . LEU A 1 85 ? 19.988 -0.492 -13.584 1.00 88.19 85 LEU A C 1
ATOM 633 O O . LEU A 1 85 ? 20.836 -0.451 -14.466 1.00 88.19 85 LEU A O 1
ATOM 637 N N . ILE A 1 86 ? 19.594 0.606 -12.936 1.00 87.62 86 ILE A N 1
ATOM 638 C CA . ILE A 1 86 ? 20.165 1.932 -13.211 1.00 87.62 86 ILE A CA 1
ATOM 639 C C . ILE A 1 86 ? 21.663 1.932 -12.893 1.00 87.62 86 ILE A C 1
ATOM 641 O O . ILE A 1 86 ? 22.463 2.364 -13.715 1.00 87.62 86 ILE A O 1
ATOM 645 N N . ILE A 1 87 ? 22.072 1.404 -11.739 1.00 87.88 87 ILE A N 1
ATOM 646 C CA . ILE A 1 87 ? 23.492 1.376 -11.357 1.00 87.88 87 ILE A CA 1
ATOM 647 C C . ILE A 1 87 ? 24.300 0.395 -12.209 1.00 87.88 87 ILE A C 1
ATOM 649 O O . ILE A 1 87 ? 25.460 0.666 -12.491 1.00 87.88 87 ILE A O 1
ATOM 653 N N . GLY A 1 88 ? 23.728 -0.743 -12.601 1.00 84.00 88 GLY A N 1
ATOM 654 C CA . GLY A 1 88 ? 24.438 -1.816 -13.298 1.00 84.00 88 GLY A CA 1
ATOM 655 C C . GLY A 1 88 ? 24.438 -1.689 -14.822 1.00 84.00 88 GLY A C 1
ATOM 656 O O . GLY A 1 88 ? 25.460 -1.938 -15.454 1.00 84.00 88 GLY A O 1
ATOM 657 N N . ALA A 1 89 ? 23.323 -1.285 -15.432 1.00 73.81 89 ALA A N 1
ATOM 658 C CA . ALA A 1 89 ? 23.193 -1.207 -16.889 1.00 73.81 89 ALA A CA 1
ATOM 659 C C . ALA A 1 89 ? 23.811 0.073 -17.470 1.00 73.81 89 ALA A C 1
ATOM 661 O O . ALA A 1 89 ? 24.354 0.049 -18.574 1.00 73.81 89 ALA A O 1
ATOM 662 N N . VAL A 1 90 ? 23.772 1.182 -16.726 1.00 69.31 90 VAL A N 1
ATOM 663 C CA . VAL A 1 90 ? 24.294 2.477 -17.186 1.00 69.31 90 VAL A CA 1
ATOM 664 C C . VAL A 1 90 ? 25.818 2.449 -17.404 1.00 69.31 90 VAL A C 1
ATOM 666 O O . VAL A 1 90 ? 26.251 2.819 -18.494 1.00 69.31 90 VAL A O 1
ATOM 669 N N . PRO A 1 91 ? 26.660 1.952 -16.474 1.00 71.06 91 PRO A N 1
ATOM 670 C CA . PRO A 1 91 ? 28.103 1.874 -16.700 1.00 71.06 91 PRO A CA 1
ATOM 671 C C . PRO A 1 91 ? 28.479 0.916 -17.832 1.00 71.06 91 PRO A C 1
ATOM 673 O O . PRO A 1 91 ? 29.422 1.195 -18.564 1.00 71.06 91 PRO A O 1
ATOM 676 N N . VAL A 1 92 ? 27.740 -0.186 -18.007 1.00 70.44 92 VAL A N 1
ATOM 677 C CA . VAL A 1 92 ? 27.991 -1.148 -19.095 1.00 70.44 92 VAL A CA 1
ATOM 678 C C . VAL A 1 92 ? 27.710 -0.511 -20.457 1.00 70.44 92 VAL A C 1
ATOM 680 O O . VAL A 1 92 ? 28.486 -0.700 -21.391 1.00 70.44 92 VAL A O 1
ATOM 683 N N . ALA A 1 93 ? 26.660 0.308 -20.566 1.00 63.69 93 ALA A N 1
ATOM 684 C CA . ALA A 1 93 ? 26.373 1.057 -21.788 1.00 63.69 93 ALA A CA 1
ATOM 685 C C . ALA A 1 93 ? 27.469 2.086 -22.126 1.00 63.69 93 ALA A C 1
ATOM 687 O O . ALA A 1 93 ? 27.758 2.304 -23.300 1.00 63.69 93 ALA A O 1
ATOM 688 N N . PHE A 1 94 ? 28.120 2.674 -21.116 1.00 66.69 94 PHE A N 1
ATOM 689 C CA . PHE A 1 94 ? 29.226 3.623 -21.301 1.00 66.69 94 PHE A CA 1
ATOM 690 C C . PHE A 1 94 ? 30.595 2.971 -21.561 1.00 66.69 94 PHE A C 1
ATOM 692 O O . PHE A 1 94 ? 31.538 3.676 -21.911 1.00 66.69 94 PHE A O 1
ATOM 699 N N . GLN A 1 95 ? 30.723 1.650 -21.404 1.00 68.94 95 GLN A N 1
ATOM 700 C CA . GLN A 1 95 ? 31.973 0.907 -21.628 1.00 68.94 95 GLN A CA 1
ATOM 701 C C . GLN A 1 95 ? 32.057 0.233 -23.006 1.00 68.94 95 GLN A C 1
ATOM 703 O O . GLN A 1 95 ? 33.042 -0.450 -23.290 1.00 68.94 95 GLN A O 1
ATOM 708 N N . MET A 1 96 ? 31.053 0.395 -23.875 1.00 63.12 96 MET A N 1
ATOM 709 C CA . MET A 1 96 ? 31.111 -0.191 -25.216 1.00 63.12 96 MET A CA 1
ATOM 710 C C . MET A 1 96 ? 32.198 0.489 -26.070 1.00 63.12 96 MET A C 1
ATOM 712 O O . MET A 1 96 ? 32.312 1.716 -26.045 1.00 63.12 96 MET A O 1
ATOM 716 N N . PRO A 1 97 ? 33.011 -0.285 -26.816 1.00 65.38 97 PRO A N 1
ATOM 717 C CA . PRO A 1 97 ? 34.141 0.255 -27.558 1.00 65.38 97 PRO A CA 1
ATOM 718 C C . PRO A 1 97 ? 33.687 1.234 -28.658 1.00 65.38 97 PRO A C 1
ATOM 720 O O . PRO A 1 97 ? 32.739 0.931 -29.392 1.00 65.38 97 PRO A O 1
ATOM 723 N N . PRO A 1 98 ? 34.379 2.379 -28.812 1.00 57.78 98 PRO A N 1
ATOM 724 C CA . PRO A 1 98 ? 34.100 3.349 -29.865 1.00 57.78 98 PRO A CA 1
ATOM 725 C C . PRO A 1 98 ? 34.442 2.716 -31.218 1.00 57.78 98 PRO A C 1
ATOM 727 O O . PRO A 1 98 ? 35.596 2.375 -31.470 1.00 57.78 98 PRO A O 1
ATOM 730 N N . GLY A 1 99 ? 33.443 2.494 -32.073 1.00 59.50 99 GLY A N 1
ATOM 731 C CA . GLY A 1 99 ? 33.659 1.956 -33.424 1.00 59.50 99 GLY A CA 1
ATOM 732 C C . GLY A 1 99 ? 32.692 0.869 -33.890 1.00 59.50 99 GLY A C 1
ATOM 733 O O . GLY A 1 99 ? 32.773 0.464 -35.045 1.00 59.50 99 GLY A O 1
ATOM 734 N N . ALA A 1 100 ? 31.772 0.395 -33.045 1.00 58.47 100 ALA A N 1
ATOM 735 C CA . ALA A 1 100 ? 30.785 -0.604 -33.467 1.00 58.47 100 ALA A CA 1
ATOM 736 C C . ALA A 1 100 ? 29.485 0.005 -34.046 1.00 58.47 100 ALA A C 1
ATOM 738 O O . ALA A 1 100 ? 28.744 -0.706 -34.720 1.00 58.47 100 ALA A O 1
ATOM 739 N N . TRP A 1 101 ? 29.195 1.289 -33.800 1.00 55.81 101 TRP A N 1
ATOM 740 C CA . TRP A 1 101 ? 27.948 1.967 -34.194 1.00 55.81 101 TRP A CA 1
ATOM 741 C C . TRP A 1 101 ? 28.190 3.480 -34.344 1.00 55.81 101 TRP A C 1
ATOM 743 O O . TRP A 1 101 ? 29.133 4.007 -33.764 1.00 55.81 101 TRP A O 1
ATOM 753 N N . ASP A 1 102 ? 27.333 4.167 -35.101 1.00 66.81 102 ASP A N 1
ATOM 754 C CA . ASP A 1 102 ? 27.330 5.626 -35.286 1.00 66.81 102 ASP A CA 1
ATOM 755 C C . ASP A 1 102 ? 27.277 6.364 -33.924 1.00 66.81 102 ASP A C 1
ATOM 757 O O . ASP A 1 102 ? 26.274 6.290 -33.204 1.00 66.81 102 ASP A O 1
ATOM 761 N N . ASP A 1 103 ? 28.375 7.036 -33.546 1.00 65.56 103 ASP A N 1
ATOM 762 C CA . ASP A 1 103 ? 28.626 7.596 -32.201 1.00 65.56 103 ASP A CA 1
ATOM 763 C C . ASP A 1 103 ? 27.518 8.556 -31.721 1.00 65.56 103 ASP A C 1
ATOM 765 O O . ASP A 1 103 ? 27.278 8.714 -30.519 1.00 65.56 103 ASP A O 1
ATOM 769 N N . GLN A 1 104 ? 26.802 9.189 -32.654 1.00 67.25 104 GLN A N 1
ATOM 770 C CA . GLN A 1 104 ? 25.749 10.155 -32.348 1.00 67.25 104 GLN A CA 1
ATOM 771 C C . GLN A 1 104 ? 24.419 9.484 -31.953 1.00 67.25 104 GLN A C 1
ATOM 773 O O . GLN A 1 104 ? 23.703 9.988 -31.084 1.00 67.25 104 GLN A O 1
ATOM 778 N N . GLY A 1 105 ? 24.100 8.321 -32.533 1.00 68.06 105 GLY A N 1
ATOM 779 C CA . GLY A 1 105 ? 22.860 7.585 -32.256 1.00 68.06 105 GLY A CA 1
ATOM 780 C C . GLY A 1 105 ? 22.866 6.878 -30.898 1.00 68.06 105 GLY A C 1
ATOM 781 O O . GLY A 1 105 ? 21.851 6.859 -30.195 1.00 68.06 105 GLY A O 1
ATOM 782 N N . ILE A 1 106 ? 24.019 6.347 -30.479 1.00 69.81 106 ILE A N 1
ATOM 783 C CA . ILE A 1 106 ? 24.156 5.662 -29.184 1.00 69.81 106 ILE A CA 1
ATOM 784 C C . ILE A 1 106 ? 24.011 6.633 -28.018 1.00 69.81 106 ILE A C 1
ATOM 786 O O . ILE A 1 106 ? 23.320 6.315 -27.051 1.00 69.81 106 ILE A O 1
ATOM 790 N N . ARG A 1 107 ? 24.623 7.818 -28.104 1.00 69.19 107 ARG A N 1
ATOM 791 C CA . ARG A 1 107 ? 24.599 8.793 -27.008 1.00 69.19 107 ARG A CA 1
ATOM 792 C C . ARG A 1 107 ? 23.184 9.294 -26.715 1.00 69.19 107 ARG A C 1
ATOM 794 O O . ARG A 1 107 ? 22.778 9.334 -25.559 1.00 69.19 107 ARG A O 1
ATOM 801 N N . HIS A 1 108 ? 22.393 9.566 -27.753 1.00 76.12 108 HIS A N 1
ATOM 802 C CA . HIS A 1 108 ? 20.979 9.906 -27.577 1.00 76.12 108 HIS A CA 1
ATOM 803 C C . HIS A 1 108 ? 20.150 8.736 -27.039 1.00 76.12 108 HIS A C 1
ATOM 805 O O . HIS A 1 108 ? 19.244 8.940 -26.229 1.00 76.12 108 HIS A O 1
ATOM 811 N N . THR A 1 109 ? 20.464 7.506 -27.449 1.00 77.50 109 THR A N 1
ATOM 812 C CA . THR A 1 109 ? 19.754 6.311 -26.980 1.00 77.50 109 THR A CA 1
ATOM 813 C C . THR A 1 109 ? 20.039 6.035 -25.501 1.00 77.50 109 THR A C 1
ATOM 815 O O . THR A 1 109 ? 19.104 5.785 -24.743 1.00 77.50 109 THR A O 1
ATOM 818 N N . SER A 1 110 ? 21.294 6.140 -25.052 1.00 77.81 110 SER A N 1
ATOM 819 C CA . SER A 1 110 ? 21.663 5.925 -23.647 1.00 77.81 110 SER A CA 1
ATOM 820 C C . SER A 1 110 ? 21.108 7.014 -22.724 1.00 77.81 110 SER A C 1
ATOM 822 O O . SER A 1 110 ? 20.576 6.691 -21.661 1.00 77.81 110 SER A O 1
ATOM 824 N N . GLU A 1 111 ? 21.138 8.281 -23.150 1.00 81.56 111 GLU A N 1
ATOM 825 C CA . GLU A 1 111 ? 20.513 9.396 -22.428 1.00 81.56 111 GLU A CA 1
ATOM 826 C C . GLU A 1 111 ? 18.993 9.203 -22.305 1.00 81.56 111 GLU A C 1
ATOM 828 O O . GLU A 1 111 ? 18.432 9.350 -21.218 1.00 81.56 111 GLU A O 1
ATOM 833 N N . THR A 1 112 ? 18.325 8.791 -23.388 1.00 85.69 112 THR A N 1
ATOM 834 C CA . THR A 1 112 ? 16.874 8.536 -23.384 1.00 85.69 112 THR A CA 1
ATOM 835 C C . THR A 1 112 ? 16.508 7.369 -22.468 1.00 85.69 112 THR A C 1
ATOM 837 O O . THR A 1 112 ? 15.563 7.473 -21.685 1.00 85.69 112 THR A O 1
ATOM 840 N N . ILE A 1 113 ? 17.268 6.271 -22.518 1.00 85.25 113 ILE A N 1
ATOM 841 C CA . ILE A 1 113 ? 17.067 5.106 -21.647 1.00 85.25 113 ILE A CA 1
ATOM 842 C C . ILE A 1 113 ? 17.262 5.494 -20.177 1.00 85.25 113 ILE A C 1
ATOM 844 O O . ILE A 1 113 ? 16.454 5.113 -19.329 1.00 85.25 113 ILE A O 1
ATOM 848 N N . PHE A 1 114 ? 18.293 6.283 -19.865 1.00 85.25 114 PHE A N 1
ATOM 849 C CA . PHE A 1 114 ? 18.537 6.762 -18.507 1.00 85.25 114 PHE A CA 1
ATOM 850 C C . PHE A 1 114 ? 17.381 7.623 -17.988 1.00 85.25 114 PHE A C 1
ATOM 852 O O . PHE A 1 114 ? 16.872 7.369 -16.897 1.00 85.25 114 PHE A O 1
ATOM 859 N N . ILE A 1 115 ? 16.927 8.599 -18.782 1.00 89.19 115 ILE A N 1
ATOM 860 C CA . ILE A 1 115 ? 15.786 9.454 -18.427 1.00 89.19 115 ILE A CA 1
ATOM 861 C C . ILE A 1 115 ? 14.535 8.600 -18.210 1.00 89.19 115 ILE A C 1
ATOM 863 O O . ILE A 1 115 ? 13.833 8.791 -17.220 1.00 89.19 115 ILE A O 1
ATOM 867 N N . TYR A 1 116 ? 14.278 7.625 -19.085 1.00 89.69 116 TYR A N 1
ATOM 868 C CA . TYR A 1 116 ? 13.150 6.709 -18.941 1.00 89.69 116 TYR A CA 1
ATOM 869 C C . TYR A 1 116 ? 13.198 5.942 -17.611 1.00 89.69 116 TYR A C 1
ATOM 871 O O . TYR A 1 116 ? 12.226 5.968 -16.855 1.00 89.69 116 TYR A O 1
ATOM 879 N N . PHE A 1 117 ? 14.329 5.312 -17.276 1.00 89.88 117 PHE A N 1
ATOM 880 C CA . PHE A 1 117 ? 14.469 4.592 -16.007 1.00 89.88 117 PHE A CA 1
ATOM 881 C C . PHE A 1 117 ? 14.370 5.513 -14.790 1.00 89.88 117 PHE A C 1
ATOM 883 O O . PHE A 1 117 ? 13.767 5.127 -13.790 1.00 89.88 117 PHE A O 1
ATOM 890 N N . LEU A 1 118 ? 14.912 6.729 -14.871 1.00 89.88 118 LEU A N 1
ATOM 891 C CA . LEU A 1 118 ? 14.814 7.727 -13.808 1.00 89.88 118 LEU A CA 1
ATOM 892 C C . LEU A 1 118 ? 13.359 8.152 -13.573 1.00 89.88 118 LEU A C 1
ATOM 894 O O . LEU A 1 118 ? 12.916 8.218 -12.428 1.00 89.88 118 LEU A O 1
ATOM 898 N N . VAL A 1 119 ? 12.591 8.375 -14.642 1.00 92.81 119 VAL A N 1
ATOM 899 C CA . VAL A 1 119 ? 11.156 8.673 -14.553 1.00 92.81 119 VAL A CA 1
ATOM 900 C C . VAL A 1 119 ? 10.409 7.499 -13.917 1.00 92.81 119 VAL A C 1
ATOM 902 O O . VAL A 1 119 ? 9.687 7.701 -12.941 1.00 92.81 119 VAL A O 1
ATOM 905 N N . VAL A 1 120 ? 10.629 6.269 -14.393 1.00 91.31 120 VAL A N 1
ATOM 906 C CA . VAL A 1 120 ? 10.026 5.057 -13.806 1.00 91.31 120 VAL A CA 1
ATOM 907 C C . VAL A 1 120 ? 10.369 4.934 -12.319 1.00 91.31 120 VAL A C 1
ATOM 909 O O . VAL A 1 120 ? 9.486 4.672 -11.505 1.00 91.31 120 VAL A O 1
ATOM 912 N N . PHE A 1 121 ? 11.623 5.180 -11.939 1.00 93.19 121 PHE A N 1
ATOM 913 C CA . PHE A 1 121 ? 12.071 5.139 -10.550 1.00 93.19 121 PHE A CA 1
ATOM 914 C C . PHE A 1 121 ? 11.356 6.173 -9.668 1.00 93.19 121 PHE A C 1
ATOM 916 O O . PHE A 1 121 ? 10.912 5.834 -8.568 1.00 93.19 121 PHE A O 1
ATOM 923 N N . ILE A 1 122 ? 11.192 7.412 -10.142 1.00 94.69 122 ILE A N 1
ATOM 924 C CA . ILE A 1 122 ? 10.457 8.460 -9.416 1.00 94.69 122 ILE A CA 1
ATOM 925 C C . ILE A 1 122 ? 8.992 8.054 -9.226 1.00 94.69 122 ILE A C 1
ATOM 927 O O . ILE A 1 122 ? 8.480 8.128 -8.109 1.00 94.69 122 ILE A O 1
ATOM 931 N N . PHE A 1 123 ? 8.327 7.576 -10.281 1.00 93.25 123 PHE A N 1
ATOM 932 C CA . PHE A 1 123 ? 6.933 7.127 -10.199 1.00 93.25 123 PHE A CA 1
ATOM 933 C C . PHE A 1 123 ? 6.758 5.960 -9.221 1.00 93.25 123 PHE A C 1
ATOM 935 O O . PHE A 1 123 ? 5.852 5.993 -8.386 1.00 93.25 123 PHE A O 1
ATOM 942 N N . LEU A 1 124 ? 7.652 4.967 -9.265 1.00 92.69 124 LEU A N 1
ATOM 943 C CA . LEU A 1 124 ? 7.653 3.855 -8.311 1.00 92.69 124 LEU A CA 1
ATOM 944 C C . LEU A 1 124 ? 7.893 4.334 -6.876 1.00 92.69 124 LEU A C 1
ATOM 946 O O . LEU A 1 124 ? 7.229 3.858 -5.960 1.00 92.69 124 LEU A O 1
ATOM 950 N N . SER A 1 125 ? 8.788 5.303 -6.676 1.00 95.50 125 SER A N 1
ATOM 951 C CA . SER A 1 125 ? 9.086 5.868 -5.355 1.00 95.50 125 SER A CA 1
AT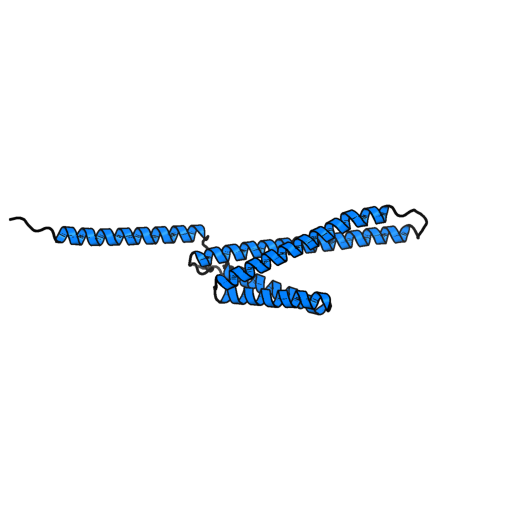OM 952 C C . SER A 1 125 ? 7.886 6.609 -4.761 1.00 95.50 125 SER A C 1
ATOM 954 O O . SER A 1 125 ? 7.563 6.419 -3.589 1.00 95.50 125 SER A O 1
ATOM 956 N N . ILE A 1 126 ? 7.181 7.411 -5.568 1.00 95.69 126 ILE A N 1
ATOM 957 C CA . ILE A 1 126 ? 5.951 8.099 -5.147 1.00 95.69 126 ILE A CA 1
ATOM 958 C C . ILE A 1 126 ? 4.859 7.075 -4.820 1.00 95.69 126 ILE A C 1
ATOM 960 O O . ILE A 1 126 ? 4.233 7.162 -3.764 1.00 95.69 126 ILE A O 1
ATOM 964 N N . GLY A 1 127 ? 4.655 6.077 -5.687 1.00 92.06 127 GLY A N 1
ATOM 965 C CA . GLY A 1 127 ? 3.687 5.005 -5.448 1.00 92.06 127 GLY A CA 1
ATOM 966 C C . GLY A 1 127 ? 3.983 4.228 -4.163 1.00 92.06 127 GLY A C 1
ATOM 967 O O . GLY A 1 127 ? 3.080 3.970 -3.369 1.00 92.06 127 GLY A O 1
ATOM 968 N N . PHE A 1 128 ? 5.257 3.931 -3.905 1.00 95.44 128 PHE A N 1
ATOM 969 C CA . PHE A 1 128 ? 5.697 3.281 -2.675 1.00 95.44 128 PHE A CA 1
ATOM 970 C C . PHE A 1 128 ? 5.446 4.150 -1.433 1.00 95.44 128 PHE A C 1
ATOM 972 O O . PHE A 1 128 ? 4.944 3.647 -0.430 1.00 95.44 128 PHE A O 1
ATOM 979 N N . ALA A 1 129 ? 5.708 5.459 -1.499 1.00 96.56 129 ALA A N 1
ATOM 980 C CA . ALA A 1 129 ? 5.406 6.380 -0.402 1.00 96.56 129 ALA A CA 1
ATOM 981 C C . ALA A 1 129 ? 3.898 6.441 -0.089 1.00 96.56 129 ALA A C 1
ATOM 983 O O . ALA A 1 129 ? 3.509 6.399 1.078 1.00 96.56 129 ALA A O 1
ATOM 984 N N . ILE A 1 130 ? 3.044 6.470 -1.120 1.00 93.81 130 ILE A N 1
ATOM 985 C CA . ILE A 1 130 ? 1.581 6.405 -0.962 1.00 93.81 130 ILE A CA 1
ATOM 986 C C . ILE A 1 130 ? 1.163 5.074 -0.318 1.00 93.81 130 ILE A C 1
ATOM 988 O O . ILE A 1 130 ? 0.308 5.061 0.569 1.00 93.81 130 ILE A O 1
ATOM 992 N N . GLN A 1 131 ? 1.788 3.959 -0.708 1.00 94.19 131 GLN A N 1
ATOM 993 C CA . GLN A 1 131 ? 1.526 2.647 -0.115 1.00 94.19 131 GLN A CA 1
ATOM 994 C C . GLN A 1 131 ? 1.890 2.611 1.378 1.00 94.19 131 GLN A C 1
ATOM 996 O O . GLN A 1 131 ? 1.090 2.146 2.189 1.00 94.19 131 GLN A O 1
ATOM 1001 N N . LEU A 1 132 ? 3.058 3.140 1.763 1.00 96.25 132 LEU A N 1
ATOM 1002 C CA . LEU A 1 132 ? 3.466 3.245 3.171 1.00 96.25 132 LEU A CA 1
ATOM 1003 C C . LEU A 1 132 ? 2.507 4.125 3.977 1.00 96.25 132 LEU A C 1
ATOM 1005 O O . LEU A 1 132 ? 2.133 3.774 5.096 1.00 96.25 132 LEU A O 1
ATOM 1009 N N . TYR A 1 133 ? 2.064 5.239 3.394 1.00 95.75 133 TYR A N 1
ATOM 1010 C CA . TYR A 1 133 ? 1.048 6.086 4.005 1.00 95.75 133 TYR A CA 1
ATOM 1011 C C . TYR A 1 133 ? -0.270 5.325 4.218 1.00 95.75 133 TYR A C 1
ATOM 1013 O O . TYR A 1 133 ? -0.864 5.409 5.291 1.00 95.75 133 TYR A O 1
ATOM 1021 N N . SER A 1 134 ? -0.702 4.516 3.245 1.00 94.12 134 SER A N 1
ATOM 1022 C CA . SER A 1 134 ? -1.907 3.691 3.387 1.00 94.12 134 SER A CA 1
ATOM 1023 C C . SER A 1 134 ? -1.795 2.657 4.509 1.00 94.12 134 SER A C 1
ATOM 1025 O O . SER A 1 134 ? -2.753 2.491 5.268 1.00 94.12 134 SER A O 1
ATOM 1027 N N . ILE A 1 135 ? -0.625 2.030 4.666 1.00 96.56 135 ILE A N 1
ATOM 1028 C CA . ILE A 1 135 ? -0.337 1.104 5.771 1.00 96.56 135 ILE A CA 1
ATOM 1029 C C . ILE A 1 135 ? -0.476 1.826 7.112 1.00 96.56 135 ILE A C 1
ATOM 1031 O O . ILE A 1 135 ? -1.188 1.347 7.993 1.00 96.56 135 ILE A O 1
ATOM 1035 N N . PHE A 1 136 ? 0.132 3.006 7.246 1.00 96.00 136 PHE A N 1
ATOM 1036 C CA . PHE A 1 136 ? 0.074 3.803 8.472 1.00 96.00 136 PHE A CA 1
ATOM 1037 C C . PHE A 1 136 ? -1.360 4.226 8.840 1.00 96.00 136 PHE A C 1
ATOM 1039 O O . PHE A 1 136 ? -1.776 4.116 9.998 1.00 96.00 136 PHE A O 1
ATOM 1046 N N . VAL A 1 137 ? -2.145 4.679 7.857 1.00 94.81 137 VAL A N 1
ATOM 1047 C CA . VAL A 1 137 ? -3.554 5.056 8.061 1.00 94.81 137 VAL A CA 1
ATOM 1048 C C . VAL A 1 137 ? -4.391 3.837 8.465 1.00 94.81 137 VAL A C 1
ATOM 1050 O O . VAL A 1 137 ? -5.197 3.924 9.392 1.00 94.81 137 VAL A O 1
ATOM 1053 N N . THR A 1 138 ? -4.172 2.689 7.820 1.00 95.38 138 THR A N 1
ATOM 1054 C CA . THR A 1 138 ? -4.878 1.438 8.136 1.00 95.38 138 THR A CA 1
ATOM 1055 C C . THR A 1 138 ? -4.534 0.946 9.543 1.00 95.38 138 THR A C 1
ATOM 1057 O O . THR A 1 138 ? -5.438 0.602 10.303 1.00 95.38 138 THR A O 1
ATOM 1060 N N . GLU A 1 139 ? -3.258 0.976 9.937 1.00 96.31 139 GLU A N 1
ATOM 1061 C CA . GLU A 1 139 ? -2.815 0.628 11.293 1.00 96.31 139 GLU A CA 1
ATOM 1062 C C . GLU A 1 139 ? -3.470 1.526 12.347 1.00 96.31 139 GLU A C 1
ATOM 1064 O O . GLU A 1 139 ? -3.992 1.048 13.357 1.00 96.31 139 GLU A O 1
ATOM 1069 N N . SER A 1 140 ? -3.481 2.835 12.092 1.00 93.44 140 SER A N 1
ATOM 1070 C CA . SER A 1 140 ? -4.125 3.811 12.969 1.00 93.44 140 SER A CA 1
ATOM 1071 C C . SER A 1 140 ? -5.612 3.495 13.132 1.00 93.44 140 SER A C 1
ATOM 1073 O O . SER A 1 140 ? -6.133 3.529 14.246 1.00 93.44 140 SER A O 1
ATOM 1075 N N . PHE A 1 141 ? -6.290 3.108 12.048 1.00 94.44 141 PHE A N 1
ATOM 1076 C CA . PHE A 1 141 ? -7.709 2.769 12.084 1.00 94.44 141 PHE A CA 1
ATOM 1077 C C . PHE A 1 141 ? -7.987 1.477 12.851 1.00 94.44 141 PHE A C 1
ATOM 1079 O O . PHE A 1 141 ? -8.907 1.448 13.668 1.00 94.44 141 PHE A O 1
ATOM 1086 N N . ILE A 1 142 ? -7.141 0.454 12.692 1.00 95.31 142 ILE A N 1
ATOM 1087 C CA . ILE A 1 142 ? -7.198 -0.767 13.509 1.00 95.31 142 ILE A CA 1
ATOM 1088 C C . ILE A 1 142 ? -7.099 -0.416 14.999 1.00 95.31 142 ILE A C 1
ATOM 1090 O O . ILE A 1 142 ? -7.917 -0.886 15.788 1.00 95.31 142 ILE A O 1
ATOM 1094 N N . LYS A 1 143 ? -6.144 0.440 15.391 1.00 92.75 143 LYS A N 1
ATOM 1095 C CA . LYS A 1 143 ? -5.960 0.848 16.796 1.00 92.75 143 LYS A CA 1
ATOM 1096 C C . LYS A 1 143 ? -7.176 1.589 17.356 1.00 92.75 143 LYS A C 1
ATOM 1098 O O . LYS A 1 143 ? -7.552 1.332 18.499 1.00 92.75 143 LYS A O 1
ATOM 1103 N N . VAL A 1 144 ? -7.804 2.468 16.570 1.00 92.62 144 VAL A N 1
ATOM 1104 C CA . VAL A 1 144 ? -9.038 3.166 16.978 1.00 92.62 144 VAL A CA 1
ATOM 1105 C C . VAL A 1 144 ? -10.186 2.177 17.188 1.00 92.62 144 VAL A C 1
ATOM 1107 O O . VAL A 1 144 ? -10.852 2.229 18.221 1.00 92.62 144 VAL A O 1
ATOM 1110 N N . LEU A 1 145 ? -10.392 1.242 16.256 1.00 93.19 145 LEU A N 1
ATOM 1111 C CA . LEU A 1 145 ? -11.449 0.234 16.382 1.00 93.19 145 LEU A CA 1
ATOM 1112 C C . LEU A 1 145 ? -11.214 -0.697 17.581 1.00 93.19 145 LEU A C 1
ATOM 1114 O O . LEU A 1 145 ? -12.149 -1.007 18.313 1.00 93.19 145 LEU A O 1
ATOM 1118 N N . GLN A 1 146 ? -9.964 -1.097 17.834 1.00 92.25 146 GLN A N 1
ATOM 1119 C CA . GLN A 1 146 ? -9.598 -1.904 19.005 1.00 92.25 146 GLN A CA 1
ATOM 1120 C C . GLN A 1 146 ? -9.803 -1.164 20.331 1.00 92.25 146 GLN A C 1
ATOM 1122 O O . GLN A 1 146 ? -10.110 -1.792 21.339 1.00 92.25 146 GLN A O 1
ATOM 1127 N N . ALA A 1 147 ? -9.672 0.165 20.341 1.00 88.19 147 ALA A N 1
ATOM 1128 C CA . ALA A 1 147 ? -10.034 0.989 21.492 1.00 88.19 147 ALA A CA 1
ATOM 1129 C C . ALA A 1 147 ? -11.562 1.136 21.662 1.00 88.19 147 ALA A C 1
ATOM 1131 O O . ALA A 1 147 ? -12.017 1.784 22.603 1.00 88.19 147 ALA A O 1
ATOM 1132 N N . GLY A 1 148 ? -12.369 0.542 20.776 1.00 89.12 148 GLY A N 1
ATOM 1133 C CA . GLY A 1 148 ? -13.826 0.650 20.756 1.00 89.12 148 GLY A CA 1
ATOM 1134 C C . GLY A 1 148 ? -14.332 1.993 20.230 1.00 89.12 148 GLY A C 1
ATOM 1135 O O . GLY A 1 148 ? -15.457 2.364 20.552 1.00 89.12 148 GLY A O 1
ATOM 1136 N N . GLY A 1 149 ? -13.498 2.729 19.489 1.00 88.12 149 GLY A N 1
ATOM 1137 C CA . GLY A 1 149 ? -13.903 3.924 18.757 1.00 88.12 149 GLY A CA 1
ATOM 1138 C C . GLY A 1 149 ? -14.496 3.576 17.393 1.00 88.12 149 GLY A C 1
ATOM 1139 O O . GLY A 1 149 ? -14.389 2.453 16.900 1.00 88.12 149 GLY A O 1
ATOM 1140 N N . THR A 1 150 ? -15.114 4.557 16.748 1.00 88.00 150 THR A N 1
ATOM 1141 C CA . THR A 1 150 ? -15.789 4.371 15.447 1.00 88.00 150 THR A CA 1
ATOM 1142 C C . THR A 1 150 ? -14.929 4.736 14.232 1.00 88.00 150 THR A C 1
ATOM 1144 O O . THR A 1 150 ? -15.278 4.381 13.101 1.00 88.00 150 THR A O 1
ATOM 1147 N N . GLY A 1 151 ? -13.812 5.441 14.456 1.00 83.31 151 GLY A N 1
ATOM 1148 C CA . GLY A 1 151 ? -12.951 6.014 13.410 1.00 83.31 151 GLY A CA 1
ATOM 1149 C C . GLY A 1 151 ? -13.453 7.329 12.811 1.00 83.31 151 GLY A C 1
ATOM 1150 O O . GLY A 1 151 ? -12.785 7.887 11.939 1.00 83.31 151 GLY A O 1
ATOM 1151 N N . ASP A 1 152 ? -14.606 7.814 13.278 1.00 85.00 152 ASP A N 1
ATOM 1152 C CA . ASP A 1 152 ? -15.169 9.125 12.930 1.00 85.00 152 ASP A CA 1
ATOM 1153 C C . ASP A 1 152 ? -14.822 10.201 13.975 1.00 85.00 152 ASP A C 1
ATOM 1155 O O . ASP A 1 152 ? -15.024 11.397 13.771 1.00 85.00 152 ASP A O 1
ATOM 1159 N N . GLU A 1 153 ? -14.246 9.761 15.087 1.00 77.69 153 GLU A N 1
ATOM 1160 C CA . GLU A 1 153 ? -13.809 10.590 16.195 1.00 77.69 153 GLU A CA 1
ATOM 1161 C C . GLU A 1 153 ? -12.486 11.261 15.809 1.00 77.69 153 GLU A C 1
ATOM 1163 O O . GLU A 1 153 ? -11.523 10.591 15.442 1.00 77.69 153 GLU A O 1
ATOM 1168 N N . LEU A 1 154 ? -12.430 12.594 15.873 1.00 76.81 154 LEU A N 1
ATOM 1169 C CA . LEU A 1 154 ? -11.224 13.394 15.590 1.00 76.81 154 LEU A CA 1
ATOM 1170 C C . LEU A 1 154 ? -10.194 13.318 16.735 1.00 76.81 154 LEU A C 1
ATOM 1172 O O . LEU A 1 154 ? -9.479 14.283 16.987 1.00 76.81 154 LEU A O 1
ATOM 1176 N N . MET A 1 155 ? -10.162 12.198 17.455 1.00 74.81 155 MET A N 1
ATOM 1177 C CA . MET A 1 155 ? -9.296 11.958 18.604 1.00 74.81 155 MET A CA 1
ATOM 1178 C C . MET A 1 155 ? -8.278 10.881 18.266 1.00 74.81 155 MET A C 1
ATOM 1180 O O . MET A 1 155 ? -8.561 9.935 17.522 1.00 74.81 155 MET A O 1
ATOM 1184 N N . SER A 1 156 ? -7.081 11.018 18.823 1.00 75.12 156 SER A N 1
ATOM 1185 C CA . SER A 1 156 ? -6.060 9.989 18.684 1.00 75.12 156 SER A CA 1
ATOM 1186 C C . SER A 1 156 ? -6.454 8.721 19.469 1.00 75.12 156 SER A C 1
ATOM 1188 O O . SER A 1 156 ? -7.227 8.787 20.431 1.00 75.12 156 SER A O 1
ATOM 1190 N N . PRO A 1 157 ? -5.915 7.538 19.114 1.00 74.06 157 PRO A N 1
ATOM 1191 C CA . PRO A 1 157 ? -6.167 6.307 19.868 1.00 74.06 157 PRO A CA 1
ATOM 1192 C C . PRO A 1 157 ? -5.755 6.402 21.346 1.00 74.06 157 PRO A C 1
ATOM 1194 O O . PRO A 1 157 ? -6.329 5.728 22.200 1.00 74.06 157 PRO A O 1
ATOM 1197 N N . GLU A 1 158 ? -4.737 7.207 21.649 1.00 78.25 158 GLU A N 1
ATOM 1198 C CA . GLU A 1 158 ? -4.217 7.410 23.004 1.00 78.25 158 GLU A CA 1
ATOM 1199 C C . GLU A 1 158 ? -5.156 8.287 23.837 1.00 78.25 158 GLU A C 1
ATOM 1201 O O . GLU A 1 158 ? -5.458 7.951 24.983 1.00 78.25 158 GLU A O 1
ATOM 1206 N N . GLU A 1 159 ? -5.691 9.351 23.235 1.00 78.81 159 GLU A N 1
ATOM 1207 C CA . GLU A 1 159 ? -6.710 10.208 23.848 1.00 78.81 159 GLU A CA 1
ATOM 1208 C C . GLU A 1 159 ? -7.969 9.405 24.181 1.00 78.81 159 GLU A C 1
ATOM 1210 O O . GLU A 1 159 ? -8.459 9.475 25.308 1.00 78.81 159 GLU A O 1
ATOM 1215 N N . LEU A 1 160 ? -8.415 8.562 23.247 1.00 78.00 160 LEU A N 1
ATOM 1216 C CA . LEU A 1 160 ? -9.554 7.653 23.402 1.00 78.00 160 LEU A CA 1
ATOM 1217 C C . LEU A 1 160 ? -9.392 6.656 24.557 1.00 78.00 160 LEU A C 1
ATOM 1219 O O . LEU A 1 160 ? -10.339 6.364 25.285 1.00 78.00 160 LEU A O 1
ATOM 1223 N N . LYS A 1 161 ? -8.184 6.116 24.744 1.00 77.38 161 LYS A N 1
ATOM 1224 C CA . LYS A 1 161 ? -7.896 5.235 25.884 1.00 77.38 161 LYS A CA 1
ATOM 1225 C C . LYS A 1 161 ? -7.896 6.005 27.200 1.00 77.38 161 LYS A C 1
ATOM 1227 O O . LYS A 1 161 ? -8.369 5.487 28.208 1.00 77.38 161 LYS A O 1
ATOM 1232 N N . SER A 1 162 ? -7.373 7.230 27.205 1.00 80.56 162 SER A N 1
ATOM 1233 C CA . SER A 1 162 ? -7.336 8.057 28.413 1.00 80.56 162 SER A CA 1
ATOM 1234 C C . SER A 1 162 ? -8.725 8.522 28.857 1.00 80.56 162 SER A C 1
ATOM 1236 O O . SER A 1 162 ? -8.997 8.536 30.057 1.00 80.56 162 SER A O 1
ATOM 1238 N N . SER A 1 163 ? -9.617 8.848 27.913 1.00 80.50 163 SER A N 1
ATOM 1239 C CA . SER A 1 163 ? -10.982 9.279 28.216 1.00 80.50 163 SER A CA 1
ATOM 1240 C C . SER A 1 163 ? -11.803 8.143 28.820 1.00 80.50 163 SER A C 1
ATOM 1242 O O . SER A 1 163 ? -12.415 8.352 29.863 1.00 80.50 163 SER A O 1
ATOM 1244 N N . LYS A 1 164 ? -11.719 6.928 28.259 1.00 79.75 164 LYS A N 1
ATOM 1245 C CA . LYS A 1 164 ? -12.389 5.741 28.818 1.00 79.75 164 LYS A CA 1
ATOM 1246 C C . LYS A 1 164 ? -11.918 5.399 30.226 1.00 79.75 164 LYS A C 1
ATOM 1248 O O . LYS A 1 164 ? -12.745 5.245 31.115 1.00 79.75 164 LYS A O 1
ATOM 1253 N N . SER A 1 165 ? -10.605 5.365 30.463 1.00 83.25 165 SER A N 1
ATOM 1254 C CA . SER A 1 165 ? -10.066 5.106 31.808 1.00 83.25 165 SER A CA 1
ATOM 1255 C C . SER A 1 165 ? -10.548 6.133 32.838 1.00 83.25 165 SER A C 1
ATOM 1257 O O . SER A 1 165 ? -10.706 5.818 34.016 1.00 83.25 165 SER A O 1
ATOM 1259 N N . ARG A 1 166 ? -10.760 7.381 32.409 1.00 85.25 166 ARG A N 1
ATOM 1260 C CA . ARG A 1 166 ? -11.228 8.458 33.279 1.00 85.25 166 ARG A CA 1
ATOM 1261 C C . ARG A 1 166 ? -12.727 8.355 33.560 1.00 85.25 166 ARG A C 1
ATOM 1263 O O . ARG A 1 166 ? -13.125 8.520 34.706 1.00 85.25 166 ARG A O 1
ATOM 1270 N N . GLU A 1 167 ? -13.524 8.018 32.553 1.00 84.81 167 GLU A N 1
ATOM 1271 C CA . GLU A 1 167 ? -14.960 7.752 32.691 1.00 84.81 167 GLU A CA 1
ATOM 1272 C C . GLU A 1 167 ? -15.219 6.539 33.604 1.00 84.81 167 GLU A C 1
ATOM 1274 O O . GLU A 1 167 ? -16.048 6.603 34.511 1.00 84.81 167 GLU A O 1
ATOM 1279 N N . GLU A 1 168 ? -14.432 5.467 33.462 1.00 86.50 168 GLU A N 1
ATOM 1280 C CA . GLU A 1 168 ? -14.472 4.302 34.357 1.00 86.50 168 GLU A CA 1
ATOM 1281 C C . GLU A 1 168 ? -14.104 4.672 35.804 1.00 86.50 168 GLU A C 1
ATOM 1283 O O . GLU A 1 168 ? -14.746 4.211 36.750 1.00 86.50 168 GLU A O 1
ATOM 1288 N N . ALA A 1 169 ? -13.099 5.535 35.996 1.00 85.94 169 ALA A N 1
ATOM 1289 C CA . ALA A 1 169 ? -12.695 5.999 37.322 1.00 85.94 169 ALA A CA 1
ATOM 1290 C C . ALA A 1 169 ? -13.748 6.905 37.982 1.00 85.94 169 ALA A C 1
ATOM 1292 O O . ALA A 1 169 ? -13.987 6.779 39.183 1.00 85.94 169 ALA A O 1
ATOM 1293 N N . GLU A 1 170 ? -14.382 7.795 37.213 1.00 88.12 170 GLU A N 1
ATOM 1294 C CA . GLU A 1 170 ? -15.470 8.659 37.685 1.00 88.12 170 GLU A CA 1
ATOM 1295 C C . GLU A 1 170 ? -16.701 7.818 38.070 1.00 88.12 170 GLU A C 1
ATOM 1297 O O . GLU A 1 170 ? -17.229 7.981 39.171 1.00 88.12 170 GLU A O 1
ATOM 1302 N N . THR A 1 171 ? -17.076 6.829 37.251 1.00 86.50 171 THR A N 1
ATOM 1303 C CA . THR A 1 171 ? -18.193 5.911 37.546 1.00 86.50 171 THR A CA 1
ATOM 1304 C C . THR A 1 171 ? -17.923 5.072 38.803 1.00 86.50 171 THR A C 1
ATOM 1306 O O . THR A 1 171 ? -18.782 4.937 39.673 1.00 86.50 171 THR A O 1
ATOM 1309 N N . ALA A 1 172 ? -16.698 4.557 38.960 1.00 87.44 172 ALA A N 1
ATOM 1310 C CA . ALA A 1 172 ? -16.309 3.791 40.144 1.00 87.44 172 ALA A CA 1
ATOM 1311 C C . ALA A 1 172 ? -16.227 4.644 41.425 1.00 87.44 172 ALA A C 1
ATOM 1313 O O . ALA A 1 172 ? -16.362 4.109 42.530 1.00 87.44 172 ALA A O 1
ATOM 1314 N N . ALA A 1 173 ? -15.962 5.949 41.308 1.00 86.62 173 ALA A N 1
ATOM 1315 C CA . ALA A 1 173 ? -15.986 6.873 42.438 1.00 86.62 173 ALA A CA 1
ATOM 1316 C C . ALA A 1 173 ? -17.425 7.172 42.885 1.00 86.62 173 ALA A C 1
ATOM 1318 O O . ALA A 1 173 ? -17.688 7.186 44.089 1.00 86.62 173 ALA A O 1
ATOM 1319 N N . ASP A 1 174 ? -18.3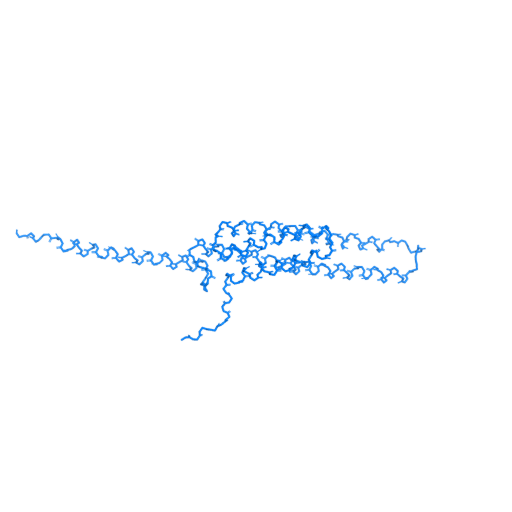45 7.333 41.934 1.00 87.81 174 ASP A N 1
ATOM 1320 C CA . ASP A 1 174 ? -19.761 7.596 42.205 1.00 87.81 174 ASP A CA 1
ATOM 1321 C C . ASP A 1 174 ? -20.430 6.405 42.919 1.00 87.81 174 ASP A C 1
ATOM 1323 O O . ASP A 1 174 ? -21.040 6.562 43.977 1.00 87.81 174 ASP A O 1
ATOM 1327 N N . GLU A 1 175 ? -20.180 5.170 42.460 1.00 85.00 175 GLU A N 1
ATOM 1328 C CA . GLU A 1 175 ? -20.682 3.956 43.129 1.00 85.00 175 GLU A CA 1
ATOM 1329 C C . GLU A 1 175 ? -20.184 3.804 44.580 1.00 85.00 175 GLU A C 1
ATOM 1331 O O . GLU A 1 175 ? -20.893 3.270 45.442 1.00 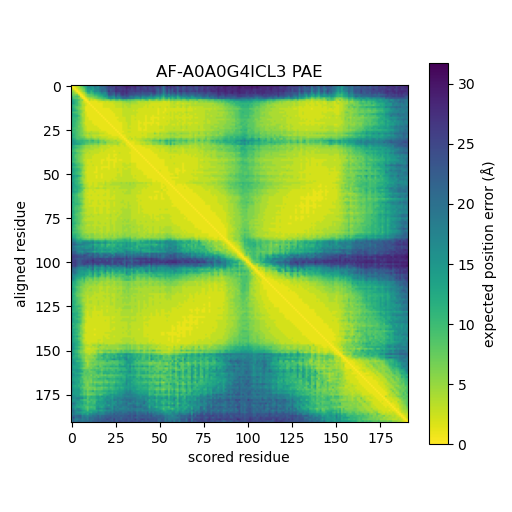85.00 175 GLU A O 1
ATOM 1336 N N . ARG A 1 176 ? -18.962 4.268 44.884 1.00 84.19 176 ARG A N 1
ATOM 1337 C CA . ARG A 1 176 ? -18.438 4.276 46.262 1.00 84.19 176 ARG A CA 1
ATOM 1338 C C . ARG A 1 176 ? -19.091 5.354 47.117 1.00 84.19 176 ARG A C 1
ATOM 1340 O O . ARG A 1 176 ? -19.285 5.110 48.306 1.00 84.19 176 ARG A O 1
ATOM 1347 N N . GLY A 1 177 ? -19.417 6.506 46.530 1.00 83.50 177 GLY A N 1
ATOM 1348 C CA . GLY A 1 177 ? -20.171 7.567 47.196 1.00 83.50 177 GLY A CA 1
ATOM 1349 C C . GLY A 1 177 ? -21.530 7.059 47.670 1.00 83.50 177 GLY A C 1
ATOM 1350 O O . GLY A 1 177 ? -21.817 7.108 48.865 1.00 83.50 177 GLY A O 1
ATOM 1351 N N . VAL A 1 178 ? -22.295 6.445 46.763 1.00 81.56 178 VAL A N 1
ATOM 1352 C CA . VAL A 1 178 ? -23.632 5.899 47.056 1.00 81.56 178 VAL A CA 1
ATOM 1353 C C . VAL A 1 178 ? -23.587 4.825 48.153 1.00 81.56 178 VAL A C 1
ATOM 1355 O O . VAL A 1 178 ? -24.357 4.880 49.111 1.00 81.56 178 VAL A O 1
ATOM 1358 N N . ARG A 1 179 ? -22.640 3.875 48.089 1.00 77.62 179 ARG A N 1
ATOM 1359 C CA . ARG A 1 179 ? -22.499 2.847 49.144 1.00 77.62 179 ARG A CA 1
ATOM 1360 C C . ARG A 1 179 ? -22.075 3.417 50.497 1.00 77.62 179 ARG A C 1
ATOM 1362 O O . ARG A 1 179 ? -22.444 2.862 51.533 1.00 77.62 179 ARG A O 1
ATOM 1369 N N . GLY A 1 180 ? -21.280 4.487 50.500 1.00 78.12 180 GLY A N 1
ATOM 1370 C CA . GLY A 1 180 ? -20.884 5.178 51.726 1.00 78.12 180 GLY A CA 1
ATOM 1371 C C . GLY A 1 180 ? -22.082 5.797 52.449 1.00 78.12 180 GLY A C 1
ATOM 1372 O O . GLY A 1 180 ? -22.191 5.678 53.671 1.00 78.12 180 GLY A O 1
ATOM 1373 N N . GLU A 1 181 ? -23.015 6.392 51.701 1.00 76.12 181 GLU A N 1
ATOM 1374 C CA . GLU A 1 181 ? -24.243 6.969 52.258 1.00 76.12 181 GLU A CA 1
ATOM 1375 C C . GLU A 1 181 ? -25.190 5.896 52.821 1.00 76.12 181 GLU A C 1
ATOM 1377 O O . GLU A 1 181 ? -25.691 6.048 53.938 1.00 76.12 181 GLU A O 1
ATOM 1382 N N . GLU A 1 182 ? -25.368 4.765 52.128 1.00 75.44 182 GLU A N 1
ATOM 1383 C CA . GLU A 1 182 ? -26.191 3.647 52.623 1.00 75.44 182 GLU A CA 1
ATOM 1384 C C . GLU A 1 182 ? -25.640 3.036 53.923 1.00 75.44 182 GLU A C 1
ATOM 1386 O O . GLU A 1 182 ? -26.397 2.723 54.850 1.00 75.44 182 GLU A O 1
ATOM 1391 N N . GLN A 1 183 ? -24.314 2.900 54.041 1.00 73.88 183 GLN A N 1
ATOM 1392 C CA . GLN A 1 183 ? -23.687 2.405 55.270 1.00 73.88 183 GLN A CA 1
ATOM 1393 C C . GLN A 1 183 ? -23.801 3.402 56.429 1.00 73.88 183 GLN A C 1
ATOM 1395 O O . GLN A 1 183 ? -24.022 2.978 57.565 1.00 73.88 183 GLN A O 1
ATOM 1400 N N . SER A 1 184 ? -23.716 4.711 56.165 1.00 75.31 184 SER A N 1
ATOM 1401 C CA . SER A 1 184 ? -23.896 5.733 57.205 1.00 75.31 184 SER A CA 1
ATOM 1402 C C . SER A 1 184 ? -25.340 5.813 57.708 1.00 75.31 184 SER A C 1
ATOM 1404 O O . SER A 1 184 ? -25.551 6.089 58.888 1.00 75.31 184 SER A O 1
ATOM 1406 N N . ALA A 1 185 ? -26.332 5.555 56.852 1.00 74.25 185 ALA A N 1
ATOM 1407 C CA . ALA A 1 185 ? -27.742 5.527 57.246 1.00 74.25 185 ALA A CA 1
ATOM 1408 C C . ALA A 1 185 ? -28.115 4.278 58.072 1.00 74.25 185 ALA A C 1
ATOM 1410 O O . ALA A 1 185 ? -29.104 4.288 58.801 1.00 74.25 185 ALA A O 1
ATOM 1411 N N . SER A 1 186 ? -27.313 3.213 57.984 1.00 74.81 186 SER A N 1
ATOM 1412 C CA . SER A 1 186 ? -27.574 1.924 58.639 1.00 74.81 186 SER A CA 1
ATOM 1413 C C . SER A 1 186 ? -26.948 1.791 60.034 1.00 74.81 186 SER A C 1
ATOM 1415 O O . SER A 1 186 ? -27.129 0.759 60.682 1.00 74.81 186 SER A O 1
ATOM 1417 N N . ALA A 1 187 ? -26.194 2.789 60.511 1.00 72.19 187 ALA A N 1
ATOM 1418 C CA . ALA A 1 187 ? -25.554 2.738 61.823 1.00 72.19 187 ALA A CA 1
ATOM 1419 C C . ALA A 1 187 ? -26.615 2.816 62.947 1.00 72.19 187 ALA A C 1
ATOM 1421 O O . ALA A 1 187 ? -27.288 3.842 63.080 1.00 72.19 187 ALA A O 1
ATOM 1422 N N . PRO A 1 188 ? -26.798 1.756 63.760 1.00 67.56 188 PRO A N 1
ATOM 1423 C CA . PRO A 1 188 ? -27.835 1.727 64.781 1.00 67.56 188 PRO A CA 1
ATOM 1424 C C . PRO A 1 188 ? -27.522 2.736 65.890 1.00 67.56 188 PRO A C 1
ATOM 1426 O O . PRO A 1 188 ? -26.434 2.727 66.469 1.00 67.56 188 PRO A O 1
ATOM 1429 N N . LEU A 1 189 ? -28.502 3.592 66.195 1.00 69.88 189 LEU A N 1
ATOM 1430 C CA . LEU A 1 189 ? -28.526 4.432 67.390 1.00 69.88 189 LEU A CA 1
ATOM 1431 C C . LEU A 1 189 ? -28.462 3.518 68.621 1.00 69.88 189 LEU A C 1
ATOM 1433 O O . LEU A 1 189 ? -29.461 2.932 69.031 1.00 69.88 189 LEU A O 1
ATOM 1437 N N . LEU A 1 190 ? -27.261 3.363 69.175 1.00 69.38 190 LEU A N 1
ATOM 1438 C CA . LEU A 1 190 ? -27.042 2.746 70.477 1.00 69.38 190 LEU A CA 1
ATOM 1439 C C . LEU A 1 190 ? -27.598 3.695 71.547 1.00 69.38 190 LEU A C 1
ATOM 1441 O O . LEU A 1 190 ? -26.944 4.668 71.923 1.00 69.38 190 LEU A O 1
ATOM 1445 N N . THR A 1 191 ? -28.830 3.421 71.972 1.00 72.12 191 THR A N 1
ATOM 1446 C CA . THR A 1 191 ? -29.462 3.942 73.194 1.00 72.12 191 THR A CA 1
ATOM 1447 C C . THR A 1 191 ? -29.306 2.966 74.342 1.00 72.12 191 THR A C 1
ATOM 1449 O O . THR A 1 191 ? -29.504 1.756 74.082 1.00 72.12 191 THR A O 1
#

Sequence (191 aa):
MKQCCCSCTLRTGVLLLALISVLNALQGVTTGYSVAFTSAITIICGTIGFLAAYQRDVGLLQIYFYFQIASAVFAFCALLAVFLLIIGAVPVAFQMPPGAWDDQGIRHTSETIFIYFLVVFIFLSIGFAIQLYSIFVTESFIKVLQAGGTGDELMSPEELKSSKSREEAETAADERGVRGEEQSASAPLLT